Protein AF-A0ABD1SSC9-F1 (afdb_monomer)

Secondary structure (DSSP, 8-state):
-----TT----------------------------------------------------THHHHHHHHHHHHHHHHHHHHHHHHHHHHHHHHHHHHHHHHHHHHHHHHHHHHHHHHHHHHHHHHHHHHHHHHHHHHHHHHHHT--GGGS-HHHHHHHHHHHHHHHHHHHHTT-S------

Foldseek 3Di:
DDDDDPPPDDDDDDDDDDDDDDDDDDDDDDDDDDDDDDDDDDDDDDDDDDPPPPPPPPDCPVVVVVVVVVVVVVVVVVVVVVVVVVVVVVVVVVVVVVVVVVVVVVVVVVVVVVVVVVVVVVVVVVVVVVVVVVVVVLVVLLPDDLVPDDPVVSVVSVVSVVVSVVVCVVVCVPDPPPDD

Structure (mmCIF, N/CA/C/O backbone):
data_AF-A0ABD1SSC9-F1
#
_entry.id   AF-A0ABD1SSC9-F1
#
loop_
_atom_site.group_PDB
_atom_site.id
_atom_site.type_symbol
_atom_site.label_atom_id
_atom_site.label_alt_id
_atom_site.label_comp_id
_atom_site.label_asym_id
_atom_site.label_entity_id
_atom_site.label_seq_id
_atom_site.pdbx_PDB_ins_code
_atom_site.Cartn_x
_atom_site.Cartn_y
_atom_site.Cartn_z
_atom_site.occupancy
_atom_site.B_iso_or_equiv
_atom_site.auth_seq_id
_atom_site.auth_comp_id
_atom_site.auth_asym_id
_atom_site.auth_atom_id
_atom_site.pdbx_PDB_model_num
ATOM 1 N N . MET A 1 1 ? 11.878 -19.980 -73.732 1.00 40.72 1 MET A N 1
ATOM 2 C CA . MET A 1 1 ? 12.832 -20.718 -72.873 1.00 40.72 1 MET A CA 1
ATOM 3 C C . MET A 1 1 ? 13.931 -19.760 -72.444 1.00 40.72 1 MET A C 1
ATOM 5 O O . MET A 1 1 ? 14.743 -19.378 -73.274 1.00 40.72 1 MET A O 1
ATOM 9 N N . ILE A 1 2 ? 13.914 -19.302 -71.191 1.00 47.44 2 ILE A N 1
ATOM 10 C CA . ILE A 1 2 ? 14.907 -18.356 -70.661 1.00 47.44 2 ILE A CA 1
ATOM 11 C C . ILE A 1 2 ? 15.984 -19.183 -69.958 1.00 47.44 2 ILE A C 1
ATOM 13 O O . ILE A 1 2 ? 15.705 -19.879 -68.985 1.00 47.44 2 ILE A O 1
ATOM 17 N N . ARG A 1 3 ? 17.202 -19.176 -70.505 1.00 57.47 3 ARG A N 1
ATOM 18 C CA . ARG A 1 3 ? 18.338 -19.932 -69.971 1.00 57.47 3 ARG A CA 1
ATOM 19 C C . ARG A 1 3 ? 18.984 -19.103 -68.861 1.00 57.47 3 ARG A C 1
ATOM 21 O O . ARG A 1 3 ? 19.548 -18.049 -69.135 1.00 57.47 3 ARG A O 1
ATOM 28 N N . ASN A 1 4 ? 18.882 -19.572 -67.620 1.00 56.47 4 ASN A N 1
ATOM 29 C CA . ASN A 1 4 ? 19.519 -18.924 -66.475 1.00 56.47 4 ASN A CA 1
ATOM 30 C C . ASN A 1 4 ? 21.057 -19.004 -66.598 1.00 56.47 4 ASN A C 1
ATOM 32 O O . ASN A 1 4 ? 21.581 -20.058 -66.980 1.00 56.47 4 ASN A O 1
ATOM 36 N N . PRO A 1 5 ? 21.804 -17.929 -66.298 1.00 67.44 5 PRO A N 1
ATOM 37 C CA . PRO A 1 5 ? 23.256 -17.937 -66.407 1.00 67.44 5 PRO A CA 1
ATOM 38 C C . PRO A 1 5 ? 23.923 -18.695 -65.238 1.00 67.44 5 PRO A C 1
ATOM 40 O O . PRO A 1 5 ? 23.513 -18.605 -64.084 1.00 67.44 5 PRO A O 1
ATOM 43 N N . LYS A 1 6 ? 24.989 -19.445 -65.556 1.00 65.94 6 LYS A N 1
ATOM 44 C CA . LYS A 1 6 ? 25.641 -20.489 -64.726 1.00 65.94 6 LYS A CA 1
ATOM 45 C C . LYS A 1 6 ? 26.319 -20.028 -63.419 1.00 65.94 6 LYS A C 1
ATOM 47 O O . LYS A 1 6 ? 26.951 -20.842 -62.756 1.00 65.94 6 LYS A O 1
ATOM 52 N N . TRP A 1 7 ? 26.246 -18.752 -63.054 1.00 56.72 7 TRP A N 1
ATOM 53 C CA . TRP A 1 7 ? 26.985 -18.196 -61.910 1.00 56.72 7 TRP A CA 1
ATOM 54 C C . TRP A 1 7 ? 26.126 -18.000 -60.655 1.00 56.72 7 TRP A C 1
ATOM 56 O O . TRP A 1 7 ? 26.657 -17.671 -59.598 1.00 56.72 7 TRP A O 1
ATOM 66 N N . CYS A 1 8 ? 24.820 -18.261 -60.734 1.00 58.41 8 CYS A N 1
ATOM 67 C CA . CYS A 1 8 ? 23.904 -18.145 -59.603 1.00 58.41 8 CYS A CA 1
ATOM 68 C C . CYS A 1 8 ? 23.480 -19.535 -59.102 1.00 58.41 8 CYS A C 1
ATOM 70 O O . CYS A 1 8 ? 22.373 -19.991 -59.365 1.00 58.41 8 CYS A O 1
ATOM 72 N N . SER A 1 9 ? 24.391 -20.256 -58.443 1.00 54.59 9 SER A N 1
ATOM 73 C CA . SER A 1 9 ? 24.069 -21.470 -57.671 1.00 54.59 9 SER A CA 1
ATOM 74 C C . SER A 1 9 ? 25.182 -21.789 -56.674 1.00 54.59 9 SER A C 1
ATOM 76 O O . SER A 1 9 ? 26.009 -22.669 -56.898 1.00 54.59 9 SER A O 1
ATOM 78 N N . LYS A 1 10 ? 25.190 -21.069 -55.553 1.00 58.22 10 LYS A N 1
ATOM 79 C CA . LYS A 1 10 ? 25.658 -21.604 -54.269 1.00 58.22 10 LYS A CA 1
ATOM 80 C C . LYS A 1 10 ? 24.672 -21.166 -53.196 1.00 58.22 10 LYS A C 1
ATOM 82 O O . LYS A 1 10 ? 24.902 -20.216 -52.458 1.00 58.22 10 LYS A O 1
ATOM 87 N N . GLU A 1 11 ? 23.548 -21.871 -53.152 1.00 53.03 11 GLU A N 1
ATOM 88 C CA . GLU A 1 11 ? 22.802 -22.023 -51.913 1.00 53.03 11 GLU A CA 1
ATOM 89 C C . GLU A 1 11 ? 23.722 -22.717 -50.903 1.00 53.03 11 GLU A C 1
ATOM 91 O O . GLU A 1 11 ? 24.124 -23.864 -51.092 1.00 53.03 11 GLU A O 1
ATOM 96 N N . LEU A 1 12 ? 24.071 -22.018 -49.828 1.00 48.66 12 LEU A N 1
ATOM 97 C CA . LEU A 1 12 ? 24.543 -22.647 -48.600 1.00 48.66 12 LEU A CA 1
ATOM 98 C C . LEU A 1 12 ? 23.624 -22.195 -47.471 1.00 48.66 12 LEU A C 1
ATOM 100 O O . LEU A 1 12 ? 23.971 -21.367 -46.635 1.00 48.66 12 LEU A O 1
ATOM 104 N N . THR A 1 13 ? 22.417 -22.753 -47.455 1.00 45.91 13 THR A N 1
ATOM 105 C CA . THR A 1 13 ? 21.634 -22.854 -46.226 1.00 45.91 13 THR A CA 1
ATOM 106 C C . THR A 1 13 ? 22.019 -24.153 -45.531 1.00 45.91 13 THR A C 1
ATOM 108 O O . THR A 1 13 ? 21.795 -25.227 -46.081 1.00 45.91 13 THR A O 1
ATOM 111 N N . LYS A 1 14 ? 22.604 -24.040 -44.334 1.00 48.50 14 LYS A N 1
ATOM 112 C CA . LYS A 1 14 ? 22.615 -24.993 -43.199 1.00 48.50 14 LYS A CA 1
ATOM 113 C C . LYS A 1 14 ? 23.568 -24.408 -42.147 1.00 48.50 14 LYS A C 1
ATOM 115 O O . LYS A 1 14 ? 24.637 -23.953 -42.514 1.00 48.50 14 LYS A O 1
ATOM 120 N N . ARG A 1 15 ? 23.365 -24.446 -40.837 1.00 36.59 15 ARG A N 1
ATOM 121 C CA . ARG A 1 15 ? 22.247 -24.618 -39.897 1.00 36.59 15 ARG A CA 1
ATOM 122 C C . ARG A 1 15 ? 22.902 -24.251 -38.549 1.00 36.59 15 ARG A C 1
ATOM 124 O O . ARG A 1 15 ? 24.065 -24.593 -38.349 1.00 36.59 15 ARG A O 1
ATOM 131 N N . ASN A 1 16 ? 22.197 -23.548 -37.664 1.00 43.31 16 ASN A N 1
ATOM 132 C CA . ASN A 1 16 ? 22.690 -23.209 -36.323 1.00 43.31 16 ASN A CA 1
ATOM 133 C C . ASN A 1 16 ? 23.245 -24.440 -35.591 1.00 43.31 16 ASN A C 1
ATOM 135 O O . ASN A 1 16 ? 22.526 -25.427 -35.439 1.00 43.31 16 ASN A O 1
ATOM 139 N N . VAL A 1 17 ? 24.464 -24.330 -35.061 1.00 37.03 17 VAL A N 1
ATOM 140 C CA . VAL A 1 17 ? 24.921 -25.138 -33.927 1.00 37.03 17 VAL A CA 1
ATOM 141 C C . VAL A 1 17 ? 25.602 -24.196 -32.939 1.00 37.03 17 VAL A C 1
ATOM 143 O O . VAL A 1 17 ? 26.659 -23.633 -33.206 1.00 37.03 17 VAL A O 1
ATOM 146 N N . PHE A 1 18 ? 24.931 -23.996 -31.807 1.00 40.25 18 PHE A N 1
ATOM 147 C CA . PHE A 1 18 ? 25.468 -23.377 -30.603 1.00 40.25 18 PHE A CA 1
ATOM 148 C C . PHE A 1 18 ? 26.677 -24.186 -30.119 1.00 40.25 18 PHE A C 1
ATOM 150 O O . PHE A 1 18 ? 26.545 -25.387 -29.894 1.00 40.25 18 PHE A O 1
ATOM 157 N N . ASN A 1 19 ? 27.808 -23.532 -29.853 1.00 36.31 19 ASN A N 1
ATOM 158 C CA . ASN A 1 19 ? 28.766 -24.066 -28.893 1.00 36.31 19 ASN A CA 1
ATOM 159 C C . ASN A 1 19 ? 29.258 -22.945 -27.973 1.00 36.31 19 ASN A C 1
ATOM 161 O O . ASN A 1 19 ? 29.765 -21.920 -28.424 1.00 36.31 19 ASN A O 1
ATOM 165 N N . ARG A 1 20 ? 29.025 -23.126 -26.670 1.00 41.97 20 ARG A N 1
ATOM 166 C CA . ARG A 1 20 ? 29.489 -22.233 -25.608 1.00 41.97 20 ARG A CA 1
ATOM 167 C C . ARG A 1 20 ? 30.979 -22.478 -25.413 1.00 41.97 20 ARG A C 1
ATOM 169 O O . ARG A 1 20 ? 31.355 -23.596 -25.078 1.00 41.97 20 ARG A O 1
ATOM 176 N N . GLN A 1 21 ? 31.801 -21.436 -25.467 1.00 38.03 21 GLN A N 1
ATOM 177 C CA . GLN A 1 21 ? 33.120 -21.507 -24.850 1.00 38.03 21 GLN A CA 1
ATOM 178 C C . GLN A 1 21 ? 33.469 -20.180 -24.181 1.00 38.03 21 GLN A C 1
ATOM 180 O O . GLN A 1 21 ? 33.568 -19.136 -24.819 1.00 38.03 21 GLN A O 1
ATOM 185 N N . LYS A 1 22 ? 33.589 -20.250 -22.852 1.00 40.41 22 LYS A N 1
ATOM 186 C CA . LYS A 1 22 ? 34.175 -19.220 -21.997 1.00 40.41 22 LYS A CA 1
ATOM 187 C C . LYS A 1 22 ? 35.638 -19.046 -22.406 1.00 40.41 22 LYS A C 1
ATOM 189 O O . LYS A 1 22 ? 36.357 -20.042 -22.446 1.00 40.41 22 LYS A O 1
ATOM 194 N N . PHE A 1 23 ? 36.078 -17.815 -22.634 1.00 29.97 23 PHE A N 1
ATOM 195 C CA . PHE A 1 23 ? 37.500 -17.490 -22.657 1.00 29.97 23 PHE A CA 1
ATOM 196 C C . PHE A 1 23 ? 37.743 -16.288 -21.749 1.00 29.97 23 PHE A C 1
ATOM 198 O O . PHE A 1 23 ? 37.325 -15.167 -22.033 1.00 29.97 23 PHE A O 1
ATOM 205 N N . ASN A 1 24 ? 38.370 -16.577 -20.611 1.00 34.88 24 ASN A N 1
ATOM 206 C CA . ASN A 1 24 ? 38.994 -15.588 -19.752 1.00 34.88 24 ASN A CA 1
ATOM 207 C C . ASN A 1 24 ? 40.292 -15.168 -20.451 1.00 34.88 24 ASN A C 1
ATOM 209 O O . ASN A 1 24 ? 41.141 -16.023 -20.694 1.00 34.88 24 ASN A O 1
ATOM 213 N N . ASN A 1 25 ? 40.448 -13.885 -20.772 1.00 31.59 25 ASN A N 1
ATOM 214 C CA . ASN A 1 25 ? 41.710 -13.356 -21.280 1.00 31.59 25 ASN A CA 1
ATOM 215 C C . ASN A 1 25 ? 42.516 -12.765 -20.126 1.00 31.59 25 ASN A C 1
ATOM 217 O O . ASN A 1 25 ? 42.111 -11.793 -19.488 1.00 31.59 25 ASN A O 1
ATOM 221 N N . SER A 1 26 ? 43.685 -13.344 -19.886 1.00 34.12 26 SER A N 1
ATOM 222 C CA . SER A 1 26 ? 44.770 -12.717 -19.145 1.00 34.12 26 SER A CA 1
ATOM 223 C C . SER A 1 26 ? 46.083 -13.087 -19.828 1.00 34.12 26 SER A C 1
ATOM 225 O O . SER A 1 26 ? 46.340 -14.265 -20.066 1.00 34.12 26 SER A O 1
ATOM 227 N N . ASN A 1 27 ? 46.890 -12.049 -20.055 1.00 34.22 27 ASN A N 1
ATOM 228 C CA . ASN A 1 27 ? 48.347 -12.036 -20.225 1.00 34.22 27 ASN A CA 1
ATOM 229 C C . ASN A 1 27 ? 48.905 -11.898 -21.658 1.00 34.22 27 ASN A C 1
ATOM 231 O O . ASN A 1 27 ? 48.773 -12.769 -22.512 1.00 34.22 27 ASN A O 1
ATOM 235 N N . SER A 1 28 ? 49.579 -10.754 -21.839 1.00 38.06 28 SER A N 1
ATOM 236 C CA . SER A 1 28 ? 50.607 -10.429 -22.842 1.00 38.06 28 SER A CA 1
ATOM 237 C C . SER A 1 28 ? 51.853 -11.318 -22.662 1.00 38.06 28 SER A C 1
ATOM 239 O O . SER A 1 28 ? 52.038 -11.864 -21.568 1.00 38.06 28 SER A O 1
ATOM 241 N N . PRO A 1 29 ? 52.732 -11.442 -23.676 1.00 39.03 29 PRO A N 1
ATOM 242 C CA . PRO A 1 29 ? 54.021 -10.756 -23.526 1.00 39.03 29 PRO A CA 1
ATOM 243 C C . PRO A 1 29 ? 54.638 -10.181 -24.819 1.00 39.03 29 PRO A C 1
ATOM 245 O O . PRO A 1 29 ? 54.493 -10.701 -25.922 1.00 39.03 29 PRO A O 1
ATOM 248 N N . THR A 1 30 ? 55.394 -9.108 -24.599 1.00 33.00 30 THR A N 1
ATOM 249 C CA . THR A 1 30 ? 56.374 -8.412 -25.444 1.00 33.00 30 THR A CA 1
ATOM 250 C C . THR A 1 30 ? 57.597 -9.285 -25.745 1.00 33.00 30 THR A C 1
ATOM 252 O O . THR A 1 30 ? 58.137 -9.821 -24.784 1.00 33.00 30 THR A O 1
ATOM 255 N N . ILE A 1 31 ? 58.100 -9.337 -26.991 1.00 35.53 31 ILE A N 1
ATOM 256 C CA . ILE A 1 31 ? 59.5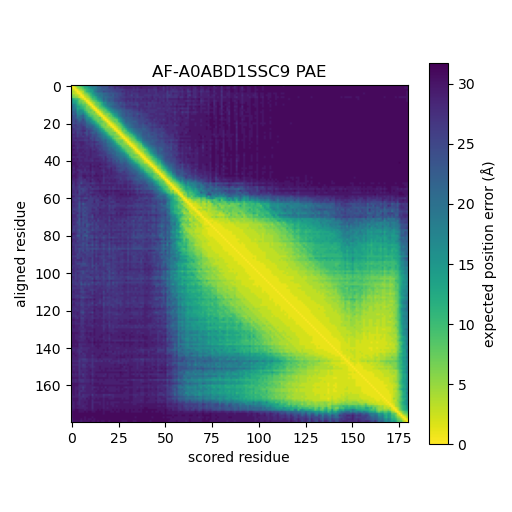38 -9.522 -27.305 1.00 35.53 31 ILE A CA 1
ATOM 257 C C . ILE A 1 31 ? 59.881 -8.736 -28.585 1.00 35.53 31 ILE A C 1
ATOM 259 O O . ILE A 1 31 ? 59.200 -8.840 -29.602 1.00 35.53 31 ILE A O 1
ATOM 263 N N . ASP A 1 32 ? 60.923 -7.926 -28.444 1.00 33.69 32 ASP A N 1
ATOM 264 C CA . ASP A 1 32 ? 61.633 -7.071 -29.394 1.00 33.69 32 ASP A CA 1
ATOM 265 C C . ASP A 1 32 ? 62.787 -7.871 -30.025 1.00 33.69 32 ASP A C 1
ATOM 267 O O . ASP A 1 32 ? 63.434 -8.621 -29.297 1.00 33.69 32 ASP A O 1
ATOM 271 N N . GLU A 1 33 ? 63.077 -7.726 -31.324 1.00 33.84 33 GLU A N 1
ATOM 272 C CA . GLU A 1 33 ? 64.425 -8.018 -31.839 1.00 33.84 33 GLU A CA 1
ATOM 273 C C . GLU A 1 33 ? 64.710 -7.369 -33.205 1.00 33.84 33 GLU A C 1
ATOM 275 O O . GLU A 1 33 ? 63.861 -7.256 -34.089 1.00 33.84 33 GLU A O 1
ATOM 280 N N . SER A 1 34 ? 65.949 -6.896 -33.319 1.00 38.00 34 SER A N 1
ATOM 281 C CA . SER A 1 34 ? 66.472 -5.930 -34.284 1.00 38.00 34 SER A CA 1
ATOM 282 C C . SER A 1 34 ? 67.134 -6.566 -35.527 1.00 38.00 34 SER A C 1
ATOM 284 O O . SER A 1 34 ? 67.498 -7.735 -35.526 1.00 38.00 34 SER A O 1
ATOM 286 N N . LEU A 1 35 ? 67.309 -5.729 -36.564 1.00 38.78 35 LEU A N 1
ATOM 287 C CA . LEU A 1 35 ? 68.040 -5.870 -37.849 1.00 38.78 35 LEU A CA 1
ATOM 288 C C . LEU A 1 35 ? 69.367 -6.684 -37.841 1.00 38.78 35 LEU A C 1
ATOM 290 O O . LEU A 1 35 ? 70.056 -6.710 -36.823 1.00 38.78 35 LEU A O 1
ATOM 294 N N . PRO A 1 36 ? 69.836 -7.192 -39.012 1.00 41.09 36 PRO A N 1
ATOM 295 C CA . PRO A 1 36 ? 70.901 -6.461 -39.728 1.00 41.09 36 PRO A CA 1
ATOM 296 C C . PRO A 1 36 ? 70.858 -6.484 -41.276 1.00 41.09 36 PRO A C 1
ATOM 298 O O . PRO A 1 36 ? 70.099 -7.198 -41.921 1.00 41.09 36 PRO A O 1
ATOM 301 N N . ASN A 1 37 ? 71.709 -5.609 -41.817 1.00 35.16 37 ASN A N 1
ATOM 302 C CA . ASN A 1 37 ? 71.922 -5.140 -43.190 1.00 35.16 37 ASN A CA 1
ATOM 303 C C . ASN A 1 37 ? 73.021 -5.942 -43.942 1.00 35.16 37 ASN A C 1
ATOM 305 O O . ASN A 1 37 ? 73.752 -6.690 -43.299 1.00 35.16 37 ASN A O 1
ATOM 309 N N . LEU A 1 38 ? 73.229 -5.595 -45.230 1.00 34.84 38 LEU A N 1
ATOM 310 C CA . LEU A 1 38 ? 74.361 -5.911 -46.151 1.00 34.84 38 LEU A CA 1
ATOM 311 C C . LEU A 1 38 ? 74.322 -7.297 -46.838 1.00 34.84 38 LEU A C 1
ATOM 313 O O . LEU A 1 38 ? 74.080 -8.295 -46.180 1.00 34.84 38 LEU A O 1
ATOM 317 N N . GLY A 1 39 ? 74.579 -7.470 -48.140 1.00 29.66 39 GLY A N 1
ATOM 318 C CA . GLY A 1 39 ? 75.069 -6.592 -49.207 1.00 29.66 39 GLY A CA 1
ATOM 319 C C . GLY A 1 39 ? 75.286 -7.397 -50.512 1.00 29.66 39 GLY A C 1
ATOM 320 O O . GLY A 1 39 ? 75.102 -8.612 -50.520 1.00 29.66 39 GLY A O 1
ATOM 321 N N . ASP A 1 40 ? 75.705 -6.675 -51.557 1.00 30.64 40 ASP A N 1
ATOM 322 C CA . ASP A 1 40 ? 76.488 -7.110 -52.736 1.00 30.64 40 ASP A CA 1
ATOM 323 C C . ASP A 1 40 ? 75.776 -7.481 -54.069 1.00 30.64 40 ASP A C 1
ATOM 325 O O . ASP A 1 40 ? 75.307 -8.592 -54.306 1.00 30.64 40 ASP A O 1
ATOM 329 N N . ASP A 1 41 ? 75.788 -6.487 -54.971 1.00 34.00 41 ASP A N 1
ATOM 330 C CA . ASP A 1 41 ? 75.919 -6.544 -56.450 1.00 34.00 41 ASP A CA 1
ATOM 331 C C . ASP A 1 41 ? 77.404 -6.902 -56.803 1.00 34.00 41 ASP A C 1
ATOM 333 O O . ASP A 1 41 ? 78.215 -6.835 -55.874 1.00 34.00 41 ASP A O 1
ATOM 337 N N . PRO A 1 42 ? 77.883 -7.199 -58.046 1.00 47.69 42 PRO A N 1
ATOM 338 C CA . PRO A 1 42 ? 77.255 -7.111 -59.372 1.00 47.69 42 PRO A CA 1
ATOM 339 C C . PRO A 1 42 ? 77.537 -8.277 -60.346 1.00 47.69 42 PRO A C 1
ATOM 341 O O . PRO A 1 42 ? 78.592 -8.908 -60.309 1.00 47.69 42 PRO A O 1
ATOM 344 N N . THR A 1 43 ? 76.688 -8.487 -61.360 1.00 34.59 43 THR A N 1
ATOM 345 C CA . THR A 1 43 ? 77.186 -8.930 -62.683 1.00 34.59 43 THR A CA 1
ATOM 346 C C . THR A 1 43 ? 76.261 -8.484 -63.813 1.00 34.59 43 THR A C 1
ATOM 348 O O . THR A 1 43 ? 75.072 -8.792 -63.843 1.00 34.59 43 THR A O 1
ATOM 351 N N . ALA A 1 44 ? 76.854 -7.751 -64.754 1.00 39.38 44 ALA A N 1
ATOM 352 C CA . ALA A 1 44 ? 76.256 -7.256 -65.980 1.00 39.38 44 ALA A CA 1
ATOM 353 C C . ALA A 1 44 ? 75.704 -8.378 -66.876 1.00 39.38 44 ALA A C 1
ATOM 355 O O . ALA A 1 44 ? 76.351 -9.399 -67.095 1.00 39.38 44 ALA A O 1
ATOM 356 N N . SER A 1 45 ? 74.548 -8.118 -67.482 1.00 36.16 45 SER A N 1
ATOM 357 C CA . SER A 1 45 ? 74.112 -8.771 -68.713 1.00 36.16 45 SER A CA 1
ATOM 358 C C . SER A 1 45 ? 73.620 -7.680 -69.653 1.00 36.16 45 SER A C 1
ATOM 360 O O . SER A 1 45 ? 72.516 -7.161 -69.493 1.00 36.16 45 SER A O 1
ATOM 362 N N . GLU A 1 46 ? 74.461 -7.326 -70.624 1.00 40.72 46 GLU A N 1
ATOM 363 C CA . GLU A 1 46 ? 74.061 -6.578 -71.812 1.00 40.72 46 GLU A CA 1
ATOM 364 C C . GLU A 1 46 ? 72.871 -7.280 -72.475 1.00 40.72 46 GLU A C 1
ATOM 366 O O . GLU A 1 46 ? 72.926 -8.456 -72.829 1.00 40.72 46 GLU A O 1
ATOM 371 N N . GLY A 1 47 ? 71.772 -6.545 -72.614 1.00 34.22 47 GLY A N 1
ATOM 372 C CA . GLY A 1 47 ? 70.518 -7.028 -73.173 1.00 34.22 47 GLY A CA 1
ATOM 373 C C . GLY A 1 47 ? 69.857 -5.926 -73.981 1.00 34.22 47 GLY A C 1
ATOM 374 O O . GLY A 1 47 ? 68.897 -5.317 -73.535 1.00 34.22 47 GLY A O 1
ATOM 375 N N . ILE A 1 48 ? 70.471 -5.635 -75.127 1.00 33.91 48 ILE A N 1
ATOM 376 C CA . ILE A 1 48 ? 69.870 -5.256 -76.412 1.00 33.91 48 ILE A CA 1
ATOM 377 C C . ILE A 1 48 ? 68.469 -4.622 -76.313 1.00 33.91 48 ILE A C 1
ATOM 379 O O . ILE A 1 48 ? 67.473 -5.296 -76.049 1.00 33.91 48 ILE A O 1
ATOM 383 N N . ASN A 1 49 ? 68.432 -3.324 -76.627 1.00 46.25 49 ASN A N 1
ATOM 384 C CA . ASN A 1 49 ? 67.260 -2.487 -76.877 1.00 46.25 49 ASN A CA 1
ATOM 385 C C . ASN A 1 49 ? 66.054 -3.279 -77.406 1.00 46.25 49 ASN A C 1
ATOM 387 O O . ASN A 1 49 ? 65.962 -3.588 -78.594 1.00 46.25 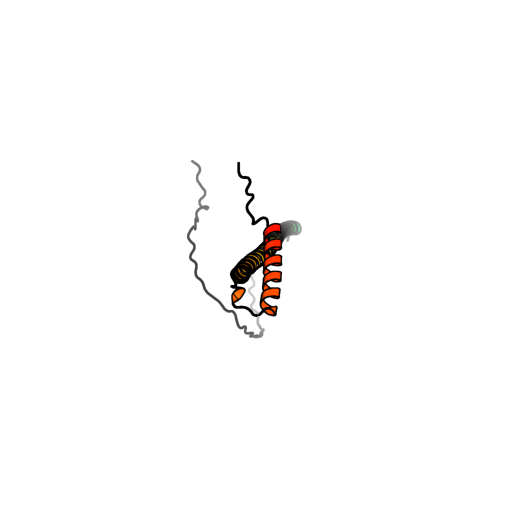49 ASN A O 1
ATOM 391 N N . SER A 1 50 ? 65.110 -3.565 -76.516 1.00 46.38 50 SER A N 1
ATOM 392 C CA . SER A 1 50 ? 63.736 -3.859 -76.899 1.00 46.38 50 SER A CA 1
ATOM 393 C C . SER A 1 50 ? 62.997 -2.546 -76.765 1.00 46.38 50 SER A C 1
ATOM 395 O O . SER A 1 50 ? 62.825 -2.075 -75.648 1.00 46.38 50 SER A O 1
ATOM 397 N N . ASP A 1 51 ? 62.670 -1.955 -77.910 1.00 51.06 51 ASP A N 1
ATOM 398 C CA . ASP A 1 51 ? 61.889 -0.736 -78.110 1.00 51.06 51 ASP A CA 1
ATOM 399 C C . ASP A 1 51 ? 60.781 -0.607 -77.048 1.00 51.06 51 ASP A C 1
ATOM 401 O O . ASP A 1 51 ? 59.675 -1.148 -77.171 1.00 51.06 51 ASP A O 1
ATOM 405 N N . GLU A 1 52 ? 61.128 0.034 -75.929 1.00 47.69 52 GLU A N 1
ATOM 406 C CA . GLU A 1 52 ? 60.220 0.280 -74.829 1.00 47.69 52 GLU A CA 1
ATOM 407 C C . GLU A 1 52 ? 59.320 1.398 -75.323 1.00 47.69 52 GLU A C 1
ATOM 409 O O . GLU A 1 52 ? 59.624 2.585 -75.202 1.00 47.69 52 GLU A O 1
ATOM 414 N N . VAL A 1 53 ? 58.186 1.020 -75.910 1.00 49.78 53 VAL A N 1
ATOM 415 C CA . VAL A 1 53 ? 57.060 1.934 -76.062 1.00 49.78 53 VAL A CA 1
ATOM 416 C C . VAL A 1 53 ? 56.567 2.248 -74.648 1.00 49.78 53 VAL A C 1
ATOM 418 O O . VAL A 1 53 ? 55.559 1.716 -74.170 1.00 49.78 53 VAL A O 1
ATOM 421 N N . VAL A 1 54 ? 57.305 3.118 -73.952 1.00 59.97 54 VAL A N 1
ATOM 422 C CA . VAL A 1 54 ? 56.885 3.784 -72.730 1.00 59.97 54 VAL A CA 1
ATOM 423 C C . VAL A 1 54 ? 55.662 4.580 -73.133 1.00 59.97 54 VAL A C 1
ATOM 425 O O . VAL A 1 54 ? 55.746 5.650 -73.740 1.00 59.97 54 VAL A O 1
ATOM 428 N N . ARG A 1 55 ? 54.481 4.029 -72.836 1.00 64.81 55 ARG A N 1
ATOM 429 C CA . ARG A 1 55 ? 53.242 4.788 -72.967 1.00 64.81 55 ARG A CA 1
ATOM 430 C C . ARG A 1 55 ? 53.433 6.057 -72.142 1.00 64.81 55 ARG A C 1
ATOM 432 O O . ARG A 1 55 ? 53.706 5.933 -70.944 1.00 64.81 55 ARG A O 1
ATOM 439 N N . PRO A 1 56 ? 53.273 7.255 -72.732 1.00 63.31 56 PRO A N 1
ATOM 440 C CA . PRO A 1 56 ? 53.416 8.483 -71.977 1.00 63.31 56 PRO A CA 1
ATOM 441 C C . PRO A 1 56 ? 52.492 8.394 -70.770 1.00 63.31 56 PRO A C 1
ATOM 443 O O . PRO A 1 56 ? 51.356 7.919 -70.883 1.00 63.31 56 PRO A O 1
ATOM 446 N N . GLN A 1 57 ? 52.998 8.793 -69.605 1.00 63.75 57 GLN A N 1
ATOM 447 C CA . GLN A 1 57 ? 52.242 8.816 -68.362 1.00 63.75 57 GLN A CA 1
ATOM 448 C C . GLN A 1 57 ? 51.085 9.809 -68.536 1.00 63.75 57 GLN A C 1
ATOM 450 O O . GLN A 1 57 ? 51.191 10.998 -68.255 1.00 63.75 57 GLN A O 1
ATOM 455 N N . GLY A 1 58 ? 49.983 9.318 -69.107 1.00 68.19 58 GLY A N 1
ATOM 456 C CA . GLY A 1 58 ? 48.835 10.128 -69.478 1.00 68.19 58 GLY A CA 1
ATOM 457 C C . GLY A 1 58 ? 48.199 10.756 -68.246 1.00 68.19 58 GLY A C 1
ATOM 458 O O . GLY A 1 58 ? 48.405 10.292 -67.124 1.00 68.19 58 GLY A O 1
ATOM 459 N N . ARG A 1 59 ? 47.398 11.806 -68.454 1.00 61.97 59 ARG A N 1
ATOM 460 C CA . ARG A 1 59 ? 46.711 12.581 -67.405 1.00 61.97 59 ARG A CA 1
ATOM 461 C C . ARG A 1 59 ? 45.907 11.671 -66.449 1.00 61.97 59 ARG A C 1
ATOM 463 O O . ARG A 1 59 ? 44.720 11.432 -66.655 1.00 61.97 59 ARG A O 1
ATOM 470 N N . LYS A 1 60 ? 46.537 11.176 -65.374 1.00 67.81 60 LYS A N 1
ATOM 471 C CA . LYS A 1 60 ? 45.917 10.281 -64.372 1.00 67.81 60 LYS A CA 1
ATOM 472 C C . LYS A 1 60 ? 44.969 11.006 -63.409 1.00 67.81 60 LYS A C 1
ATOM 474 O O . LYS A 1 60 ? 44.170 10.360 -62.735 1.00 67.81 60 LYS A O 1
ATOM 479 N N . SER A 1 61 ? 44.994 12.340 -63.391 1.00 62.91 61 SER A N 1
ATOM 480 C CA . SER A 1 61 ? 44.256 13.164 -62.427 1.00 62.91 61 SER A CA 1
ATOM 481 C C . SER A 1 61 ? 42.736 12.968 -62.470 1.00 62.91 61 SER A C 1
ATOM 483 O O . SER A 1 61 ? 42.090 13.005 -61.429 1.00 62.91 61 SER A O 1
ATOM 485 N N . CYS A 1 62 ? 42.140 12.716 -63.640 1.00 65.56 6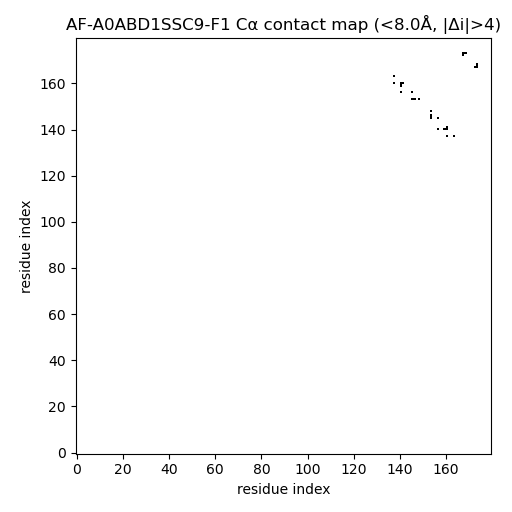2 CYS A N 1
ATOM 486 C CA . CYS A 1 62 ? 40.690 12.516 -63.747 1.00 65.56 62 CYS A CA 1
ATOM 487 C C . CYS A 1 62 ? 40.233 11.158 -63.170 1.00 65.56 62 CYS A C 1
ATOM 489 O O . CYS A 1 62 ? 39.203 11.083 -62.502 1.00 65.56 62 CYS A O 1
ATOM 491 N N . LYS A 1 63 ? 41.015 10.085 -63.369 1.00 74.38 63 LYS A N 1
ATOM 492 C CA . LYS A 1 63 ? 40.707 8.742 -62.842 1.00 74.38 63 LYS A CA 1
ATOM 493 C C . LYS A 1 63 ? 40.886 8.675 -61.322 1.00 74.38 63 LYS A C 1
ATOM 495 O O . LYS A 1 63 ? 40.060 8.071 -60.644 1.00 74.38 63 LYS A O 1
ATOM 500 N N . GLU A 1 64 ? 41.925 9.328 -60.807 1.00 77.19 64 GLU A N 1
ATOM 501 C CA . GLU A 1 64 ? 42.187 9.499 -59.372 1.00 77.19 64 GLU A CA 1
ATOM 502 C C . GLU A 1 64 ? 41.011 10.198 -58.670 1.00 77.19 64 GLU A C 1
ATOM 504 O O . GLU A 1 64 ? 40.469 9.681 -57.698 1.00 77.19 64 GLU A O 1
ATOM 509 N N . LYS A 1 65 ? 40.548 11.330 -59.224 1.00 77.88 65 LYS A N 1
ATOM 510 C CA . LYS A 1 65 ? 39.408 12.097 -58.694 1.00 77.88 65 LYS A CA 1
ATOM 511 C C . LYS A 1 65 ? 38.130 11.260 -58.591 1.00 77.88 65 LYS A C 1
ATOM 513 O O . LYS A 1 65 ? 37.421 11.363 -57.600 1.00 77.88 65 LYS A O 1
ATOM 518 N N . LYS A 1 66 ? 37.845 10.402 -59.581 1.00 76.44 66 LYS A N 1
ATOM 519 C CA . LYS A 1 66 ? 36.672 9.507 -59.542 1.00 76.44 66 LYS A CA 1
ATOM 520 C C . LYS A 1 66 ? 36.774 8.425 -58.464 1.00 76.44 66 LYS A C 1
ATOM 522 O O . LYS A 1 66 ? 35.755 8.077 -57.879 1.00 76.44 66 LYS A O 1
ATOM 527 N N . ARG A 1 67 ? 37.973 7.886 -58.208 1.00 78.38 67 ARG A N 1
ATOM 528 C CA . ARG A 1 67 ? 38.193 6.912 -57.123 1.00 78.38 67 ARG A CA 1
ATOM 529 C C . ARG A 1 67 ? 37.998 7.563 -55.757 1.00 78.38 67 ARG A C 1
ATOM 531 O O . ARG A 1 67 ? 37.207 7.052 -54.977 1.00 78.38 67 ARG A O 1
ATOM 538 N N . LYS A 1 68 ? 38.603 8.738 -55.550 1.00 78.44 68 LYS A N 1
ATOM 539 C CA . LYS A 1 68 ? 38.445 9.530 -54.322 1.00 78.44 68 LYS A CA 1
ATOM 540 C C . LYS A 1 68 ? 36.986 9.884 -54.042 1.00 78.44 68 LYS A C 1
ATOM 542 O O . LYS A 1 68 ? 36.502 9.599 -52.960 1.00 78.44 68 LYS A O 1
ATOM 547 N N . LEU A 1 69 ? 36.248 10.375 -55.039 1.00 80.56 69 LEU A N 1
ATOM 548 C CA . LEU A 1 69 ? 34.823 10.691 -54.878 1.00 80.56 69 LEU A CA 1
ATOM 549 C C . LEU A 1 69 ? 33.989 9.449 -54.506 1.00 80.56 69 LEU A C 1
ATOM 551 O O . LEU A 1 69 ? 33.069 9.528 -53.697 1.00 80.56 69 LEU A O 1
ATOM 555 N 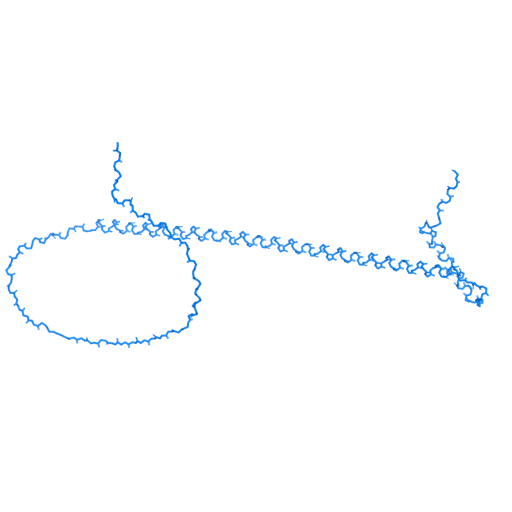N . ASN A 1 70 ? 34.304 8.280 -55.073 1.00 77.19 70 ASN A N 1
ATOM 556 C CA . ASN A 1 70 ? 33.621 7.034 -54.719 1.00 77.19 70 ASN A CA 1
ATOM 557 C C . ASN A 1 70 ? 33.945 6.567 -53.287 1.00 77.19 70 ASN A C 1
ATOM 559 O O . ASN A 1 70 ? 33.063 6.074 -52.588 1.00 77.19 70 ASN A O 1
ATOM 563 N N . GLU A 1 71 ? 35.192 6.735 -52.848 1.00 86.56 71 GLU A N 1
ATOM 564 C CA . GLU A 1 71 ? 35.616 6.477 -51.467 1.00 86.56 71 GLU A CA 1
ATOM 565 C C . GLU A 1 71 ? 34.926 7.441 -50.490 1.00 86.56 71 GLU A C 1
ATOM 567 O O . GLU A 1 71 ? 34.335 6.991 -49.512 1.00 86.56 71 GLU A O 1
ATOM 572 N N . GLU A 1 72 ? 34.897 8.739 -50.800 1.00 88.44 72 GLU A N 1
ATOM 573 C CA . GLU A 1 72 ? 34.199 9.781 -50.033 1.00 88.44 72 GLU A CA 1
ATOM 574 C C . GLU A 1 72 ? 32.700 9.473 -49.893 1.00 88.44 72 GLU A C 1
ATOM 576 O O . GLU A 1 72 ? 32.154 9.517 -48.790 1.00 88.44 72 GLU A O 1
ATOM 581 N N . ASN A 1 73 ? 32.040 9.058 -50.978 1.00 90.56 73 ASN A N 1
ATOM 582 C CA . ASN A 1 73 ? 30.641 8.627 -50.938 1.00 90.56 73 ASN A CA 1
ATOM 583 C C . ASN A 1 73 ? 30.440 7.372 -50.071 1.00 90.56 73 ASN A C 1
ATOM 585 O O . ASN A 1 73 ? 29.437 7.255 -49.361 1.00 90.56 73 ASN A O 1
ATOM 589 N N . GLY A 1 74 ? 31.388 6.431 -50.110 1.00 93.56 74 GLY A N 1
ATOM 590 C CA . GLY A 1 74 ? 31.390 5.252 -49.246 1.00 93.56 74 GLY A CA 1
ATOM 591 C C . GLY A 1 74 ? 31.492 5.620 -47.764 1.00 93.56 74 GLY A C 1
ATOM 592 O O . GLY A 1 74 ? 30.716 5.112 -46.950 1.00 93.56 74 GLY A O 1
ATOM 593 N N . VAL A 1 75 ? 32.389 6.551 -47.429 1.00 94.00 75 VAL A N 1
ATOM 594 C CA . VAL A 1 75 ? 32.568 7.088 -46.072 1.00 94.00 75 VAL A CA 1
ATOM 595 C C . VAL A 1 75 ? 31.307 7.809 -45.602 1.00 94.00 75 VAL A C 1
ATOM 597 O O . VAL A 1 75 ? 30.807 7.516 -44.517 1.00 94.00 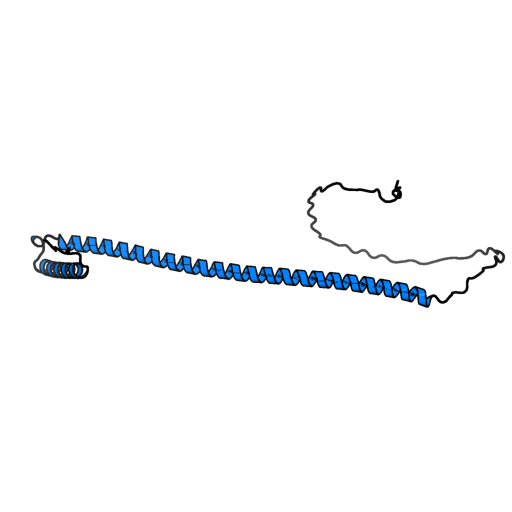75 VAL A O 1
ATOM 600 N N . MET A 1 76 ? 30.737 8.687 -46.428 1.00 95.12 76 MET A N 1
ATOM 601 C CA . MET A 1 76 ? 29.506 9.416 -46.105 1.00 95.12 76 MET A CA 1
ATOM 602 C C . MET A 1 76 ? 28.344 8.457 -45.802 1.00 95.12 76 MET A C 1
ATOM 604 O O . MET A 1 76 ? 27.628 8.632 -44.817 1.00 95.12 76 MET A O 1
ATOM 608 N N . ASN A 1 77 ? 28.182 7.397 -46.599 1.00 95.50 77 ASN A N 1
ATOM 609 C CA . ASN A 1 77 ? 27.153 6.383 -46.369 1.00 95.50 77 ASN A CA 1
ATOM 610 C C . ASN A 1 77 ? 27.379 5.609 -45.057 1.00 95.50 77 ASN A C 1
ATOM 612 O O . ASN A 1 77 ? 26.430 5.347 -44.319 1.00 95.50 77 ASN A O 1
ATOM 616 N N . ALA A 1 78 ? 28.627 5.248 -44.746 1.00 96.06 78 ALA A N 1
ATOM 617 C CA . ALA A 1 78 ? 28.964 4.577 -43.491 1.00 96.06 78 ALA A CA 1
ATOM 618 C C . ALA A 1 78 ? 28.663 5.463 -42.272 1.00 96.06 78 ALA A C 1
ATOM 620 O O . ALA A 1 78 ? 28.036 4.995 -41.320 1.00 96.06 78 ALA A O 1
ATOM 621 N N . LEU A 1 79 ? 29.032 6.746 -42.335 1.00 96.56 79 LEU A N 1
ATOM 622 C CA . LEU A 1 79 ? 28.728 7.727 -41.292 1.00 96.56 79 LEU A CA 1
ATOM 623 C C . LEU A 1 79 ? 27.219 7.896 -41.098 1.00 96.56 79 LEU A C 1
ATOM 625 O O . LEU A 1 79 ? 26.742 7.827 -39.969 1.00 96.56 79 LEU A O 1
ATOM 629 N N . ASN A 1 80 ? 26.453 8.016 -42.185 1.00 97.31 80 ASN A N 1
ATOM 630 C CA . ASN A 1 80 ? 24.997 8.142 -42.107 1.00 97.31 80 ASN A CA 1
ATOM 631 C C . ASN A 1 80 ? 24.336 6.901 -41.471 1.00 97.31 80 ASN A C 1
ATOM 633 O O . ASN A 1 80 ? 23.422 7.013 -40.656 1.00 97.31 80 ASN A O 1
ATOM 637 N N . LYS A 1 81 ? 24.824 5.693 -41.789 1.00 97.38 81 LYS A N 1
ATOM 638 C CA . LYS A 1 81 ? 24.352 4.450 -41.151 1.00 97.38 81 LYS A CA 1
ATOM 639 C C . LYS A 1 81 ? 24.666 4.413 -39.657 1.00 97.38 81 LYS A C 1
ATOM 641 O O . LYS A 1 81 ? 23.819 3.981 -38.872 1.00 97.38 81 LYS A O 1
ATOM 646 N N . LEU A 1 82 ? 25.865 4.848 -39.270 1.00 97.44 82 LEU A N 1
ATOM 647 C CA . LEU A 1 82 ? 26.265 4.928 -37.868 1.00 97.44 82 LEU A CA 1
ATOM 648 C C . LEU A 1 82 ? 25.383 5.924 -37.111 1.00 97.44 82 LEU A C 1
ATOM 650 O O . LEU A 1 82 ? 24.830 5.566 -36.075 1.00 97.44 82 LEU A O 1
ATOM 654 N N . GLN A 1 83 ? 25.183 7.121 -37.665 1.00 97.81 83 GLN A N 1
ATOM 655 C CA . GLN A 1 83 ? 24.301 8.138 -37.096 1.00 97.81 83 GLN A CA 1
ATOM 656 C C . GLN A 1 83 ? 22.880 7.594 -36.897 1.00 97.81 83 GLN A C 1
ATOM 658 O O . GLN A 1 83 ? 22.363 7.626 -35.784 1.00 97.81 83 GLN A O 1
ATOM 663 N N . CYS A 1 84 ? 22.287 6.996 -37.934 1.00 97.81 84 CYS A N 1
ATOM 664 C CA . CYS A 1 84 ? 20.954 6.396 -37.844 1.00 97.81 84 CYS A CA 1
ATOM 665 C C . CYS A 1 84 ? 20.872 5.296 -36.766 1.00 97.81 84 CYS A C 1
ATOM 667 O O . CYS A 1 84 ? 19.850 5.143 -36.096 1.00 97.81 84 CYS A O 1
ATOM 669 N N . THR A 1 85 ? 21.942 4.517 -36.583 1.00 98.06 85 THR A N 1
ATOM 670 C CA . THR A 1 85 ? 22.000 3.469 -35.551 1.00 98.06 85 THR A CA 1
ATOM 671 C C . THR A 1 85 ? 22.058 4.071 -34.148 1.00 98.06 85 THR A C 1
ATOM 673 O O . THR A 1 85 ? 21.328 3.622 -33.264 1.00 98.06 85 THR A O 1
ATOM 676 N N . LEU A 1 86 ? 22.869 5.112 -33.954 1.00 98.06 86 LEU A N 1
ATOM 677 C CA . LEU A 1 86 ? 22.978 5.823 -32.682 1.00 98.06 86 LEU A CA 1
ATOM 678 C C . LEU A 1 86 ? 21.663 6.508 -32.306 1.00 98.06 86 LEU A C 1
ATOM 680 O O . LEU A 1 86 ? 21.206 6.356 -31.178 1.00 98.06 86 LEU A O 1
ATOM 684 N N . GLU A 1 87 ? 21.010 7.187 -33.251 1.00 97.56 87 GLU A N 1
ATOM 685 C CA . GLU A 1 87 ? 19.703 7.820 -33.029 1.00 97.56 87 GLU A CA 1
ATOM 686 C C . GLU A 1 87 ? 18.652 6.800 -32.573 1.00 97.56 87 GLU A C 1
ATOM 688 O O . GLU A 1 87 ? 17.933 7.028 -31.599 1.00 97.56 87 GLU A O 1
ATOM 693 N N . LYS A 1 88 ? 18.600 5.626 -33.218 1.00 97.75 88 LYS A N 1
ATOM 694 C CA . LYS A 1 88 ? 17.706 4.537 -32.797 1.00 97.75 88 LYS A CA 1
ATOM 695 C C . LYS A 1 88 ? 18.019 4.056 -31.384 1.00 97.75 88 LYS A C 1
ATOM 697 O O . LYS A 1 88 ? 17.091 3.841 -30.611 1.00 97.75 88 LYS A O 1
ATOM 702 N N . GLN A 1 89 ? 19.295 3.898 -31.040 1.00 98.12 89 GLN A N 1
ATOM 703 C CA . GLN A 1 89 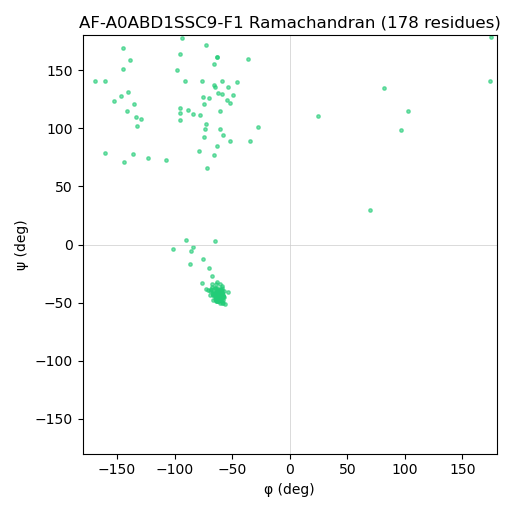? 19.692 3.449 -29.708 1.00 98.12 89 GLN A CA 1
ATOM 704 C C . GLN A 1 89 ? 19.345 4.477 -28.626 1.00 98.12 89 GLN A C 1
ATOM 706 O O . GLN A 1 89 ? 18.834 4.100 -27.574 1.00 98.12 89 GLN A O 1
ATOM 711 N N . VAL A 1 90 ? 19.557 5.767 -28.892 1.00 98.19 90 VAL A N 1
ATOM 712 C CA . VAL A 1 90 ? 19.143 6.853 -27.991 1.00 98.19 90 VAL A CA 1
ATOM 713 C C . VAL A 1 90 ? 17.632 6.822 -27.771 1.00 98.19 90 VAL A C 1
ATOM 715 O O . VAL A 1 90 ? 17.189 6.884 -26.627 1.00 98.19 90 VAL A O 1
ATOM 718 N N . ASN A 1 91 ? 16.847 6.654 -28.837 1.00 98.06 91 ASN A N 1
ATOM 719 C CA . ASN A 1 91 ? 15.390 6.584 -28.734 1.00 98.06 91 ASN A CA 1
ATOM 720 C C . ASN A 1 91 ? 14.917 5.372 -27.924 1.00 98.06 91 ASN A C 1
ATOM 722 O O . ASN A 1 91 ? 14.049 5.521 -27.068 1.00 98.06 91 ASN A O 1
ATOM 726 N N . VAL A 1 92 ? 15.495 4.189 -28.158 1.00 98.12 92 VAL A N 1
ATOM 727 C CA . VAL A 1 92 ? 15.181 2.984 -27.369 1.00 98.12 92 VAL A CA 1
ATOM 728 C C . VAL A 1 92 ? 15.490 3.221 -25.893 1.00 98.12 92 VAL A C 1
ATOM 730 O O . VAL A 1 92 ? 14.621 3.025 -25.050 1.00 98.12 92 VAL A O 1
ATOM 733 N N . ASN A 1 93 ? 16.680 3.741 -25.585 1.00 97.88 93 ASN A N 1
ATOM 734 C CA . ASN A 1 93 ? 17.075 4.030 -24.208 1.00 97.88 93 ASN A CA 1
ATOM 735 C C . ASN A 1 93 ? 16.142 5.047 -23.534 1.00 97.88 93 ASN A C 1
ATOM 737 O O . ASN A 1 93 ? 15.835 4.907 -22.353 1.00 97.88 93 ASN A O 1
ATOM 741 N N . LEU A 1 94 ? 15.691 6.073 -24.264 1.00 98.19 94 LEU A N 1
ATOM 742 C CA . LEU A 1 94 ? 14.762 7.072 -23.738 1.00 98.19 94 LEU A CA 1
ATOM 743 C C . LEU A 1 94 ? 13.411 6.440 -23.378 1.00 98.19 94 LEU A C 1
ATOM 745 O O . LEU A 1 94 ? 12.921 6.642 -22.269 1.00 98.19 94 LEU A O 1
ATOM 749 N N . VAL A 1 95 ? 12.852 5.631 -24.282 1.00 98.00 95 VAL A N 1
ATOM 750 C CA . VAL A 1 95 ? 11.591 4.913 -24.048 1.00 98.00 95 VAL A CA 1
ATOM 751 C C . VAL A 1 95 ? 11.718 3.952 -22.865 1.00 98.00 95 VAL A C 1
ATOM 753 O O . VAL A 1 95 ? 10.833 3.916 -22.010 1.00 98.00 95 VAL A O 1
ATOM 756 N N . ASP A 1 96 ? 12.827 3.218 -22.767 1.00 97.69 96 ASP A N 1
ATOM 757 C CA . ASP A 1 96 ? 13.078 2.298 -21.656 1.00 97.69 96 ASP A CA 1
ATOM 758 C C . ASP A 1 96 ? 13.172 3.036 -20.312 1.00 97.69 96 ASP A C 1
ATOM 760 O O . ASP A 1 96 ? 12.611 2.584 -19.309 1.00 97.69 96 ASP A O 1
ATOM 764 N N . LEU A 1 97 ? 13.835 4.198 -20.284 1.00 97.94 97 LEU A N 1
ATOM 765 C CA . LEU A 1 97 ? 13.917 5.042 -19.091 1.00 97.94 97 LEU A CA 1
ATOM 766 C C . LEU A 1 97 ? 12.547 5.583 -18.676 1.00 97.94 97 LEU A C 1
ATOM 768 O O . LEU A 1 97 ? 12.229 5.564 -17.486 1.00 97.94 97 LEU A O 1
ATOM 772 N N . ASP A 1 98 ? 11.727 6.037 -19.620 1.00 97.69 98 ASP A N 1
ATOM 773 C CA . ASP A 1 98 ? 10.387 6.545 -19.316 1.00 97.69 98 ASP A CA 1
ATOM 774 C C . ASP A 1 98 ? 9.466 5.428 -18.811 1.00 97.69 98 ASP A C 1
ATOM 776 O O . ASP A 1 98 ? 8.793 5.591 -17.791 1.00 97.69 98 ASP A O 1
ATOM 780 N N . MET A 1 99 ? 9.511 4.248 -19.436 1.00 97.56 99 MET A N 1
ATOM 781 C CA . MET A 1 99 ? 8.793 3.059 -18.967 1.00 97.56 99 MET A CA 1
ATOM 782 C C . MET A 1 99 ? 9.228 2.640 -17.561 1.00 97.56 99 MET A C 1
ATOM 784 O O . MET A 1 99 ? 8.394 2.257 -16.734 1.00 97.56 99 MET A O 1
ATOM 788 N N . LYS A 1 100 ? 10.528 2.730 -17.266 1.00 97.94 100 LYS A N 1
ATOM 789 C CA . LYS A 1 100 ? 11.073 2.444 -15.938 1.00 97.94 100 LYS A CA 1
ATOM 790 C C . LYS A 1 100 ? 10.550 3.433 -14.894 1.00 97.94 100 LYS A C 1
ATOM 792 O O . LYS A 1 100 ? 10.038 2.988 -13.869 1.00 97.94 100 LYS A O 1
ATOM 797 N N . ARG A 1 101 ? 10.597 4.742 -15.170 1.00 98.19 101 ARG A N 1
ATOM 798 C CA . ARG A 1 101 ? 10.045 5.775 -14.270 1.00 98.19 101 ARG A CA 1
ATOM 799 C C . ARG A 1 101 ? 8.549 5.578 -14.032 1.00 98.19 101 ARG A C 1
ATOM 801 O O . ARG A 1 101 ? 8.093 5.677 -12.897 1.00 98.19 101 ARG A O 1
ATOM 808 N N . GLU A 1 102 ? 7.793 5.265 -15.081 1.00 98.00 102 GLU A N 1
ATOM 809 C CA . GLU A 1 102 ? 6.350 5.042 -14.987 1.00 98.00 102 GLU A CA 1
ATOM 810 C C . GLU A 1 102 ? 6.008 3.816 -14.133 1.00 98.00 102 GLU A C 1
ATOM 812 O O . GLU A 1 102 ? 5.098 3.859 -13.301 1.00 98.00 102 GLU A O 1
ATOM 817 N N . LYS A 1 103 ? 6.754 2.721 -14.312 1.00 98.00 103 LYS A N 1
ATOM 818 C CA . LYS A 1 103 ? 6.607 1.515 -13.495 1.00 98.00 103 LYS A CA 1
ATOM 819 C C . LYS A 1 103 ? 6.909 1.808 -12.028 1.00 98.00 103 LYS A C 1
ATOM 821 O O . LYS A 1 103 ? 6.122 1.415 -11.171 1.00 98.00 103 LYS A O 1
ATOM 826 N N . ASP A 1 104 ? 8.004 2.512 -11.755 1.00 98.00 104 ASP A N 1
ATOM 827 C CA . ASP A 1 104 ? 8.424 2.834 -10.389 1.00 98.00 104 ASP A CA 1
ATOM 828 C C . ASP A 1 104 ? 7.402 3.760 -9.701 1.00 98.00 104 ASP A C 1
ATOM 830 O O . ASP A 1 104 ? 7.065 3.551 -8.536 1.00 98.00 104 ASP A O 1
ATOM 834 N N . ARG A 1 105 ? 6.812 4.712 -10.441 1.00 98.19 105 ARG A N 1
ATOM 835 C CA . ARG A 1 105 ? 5.711 5.561 -9.955 1.00 98.19 105 ARG A CA 1
ATOM 836 C C . ARG A 1 105 ? 4.483 4.741 -9.555 1.00 98.19 105 ARG A C 1
ATOM 838 O O . ARG A 1 105 ? 3.971 4.910 -8.452 1.00 98.19 105 ARG A O 1
ATOM 845 N N . LYS A 1 106 ? 4.026 3.839 -10.430 1.00 98.19 106 LYS A N 1
ATOM 846 C CA . LYS A 1 106 ? 2.870 2.965 -10.155 1.00 98.19 106 LYS A CA 1
ATOM 847 C C . LYS A 1 106 ? 3.134 2.005 -9.000 1.00 98.19 106 LYS A C 1
ATOM 849 O O . LYS A 1 106 ? 2.237 1.732 -8.208 1.00 98.19 106 LYS A O 1
ATOM 854 N N . GLU A 1 107 ? 4.354 1.485 -8.901 1.00 98.12 107 GLU A N 1
ATOM 855 C CA . GLU A 1 107 ? 4.752 0.615 -7.798 1.00 98.12 107 GLU A CA 1
ATOM 856 C C . GLU A 1 107 ? 4.719 1.364 -6.461 1.00 98.12 107 GLU A C 1
ATOM 858 O O . GLU A 1 107 ? 4.212 0.831 -5.474 1.00 98.12 107 GLU A O 1
ATOM 863 N N . PHE A 1 108 ? 5.213 2.602 -6.431 1.00 98.25 108 PHE A N 1
ATOM 864 C CA . PHE A 1 108 ? 5.170 3.442 -5.240 1.00 98.25 108 PHE A CA 1
ATOM 865 C C . PHE A 1 108 ? 3.732 3.758 -4.810 1.00 98.25 108 PHE A C 1
ATOM 867 O O . PHE A 1 108 ? 3.373 3.518 -3.659 1.00 98.25 108 PHE A O 1
ATOM 874 N N . GLU A 1 109 ? 2.882 4.193 -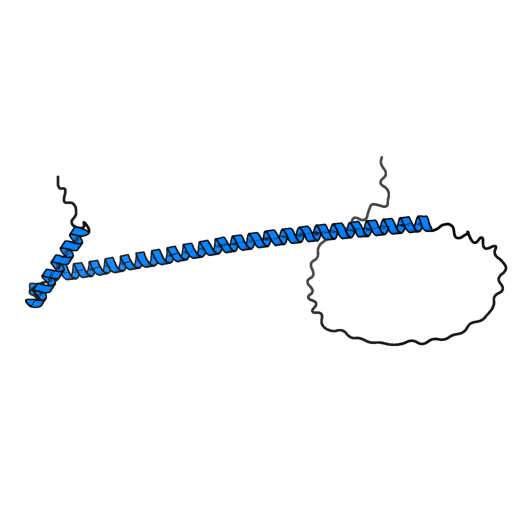5.743 1.00 98.19 109 GLU A N 1
ATOM 875 C CA . GLU A 1 109 ? 1.469 4.479 -5.466 1.00 98.19 109 GLU A CA 1
ATOM 876 C C . GLU A 1 109 ? 0.733 3.244 -4.923 1.00 98.19 109 GLU A C 1
ATOM 878 O O . GLU A 1 109 ? -0.011 3.323 -3.941 1.00 98.19 109 GLU A O 1
ATOM 883 N N . LEU A 1 110 ? 0.978 2.069 -5.511 1.00 98.38 110 LEU A N 1
ATOM 884 C CA . LEU A 1 110 ? 0.394 0.822 -5.030 1.00 98.38 110 LEU A CA 1
ATOM 885 C C . LEU A 1 110 ? 0.860 0.492 -3.604 1.00 98.38 110 LEU A C 1
ATOM 887 O O . LEU A 1 110 ? 0.044 0.090 -2.773 1.00 98.38 110 LEU A O 1
ATOM 891 N N . ARG A 1 111 ? 2.151 0.676 -3.302 1.00 98.19 111 ARG A N 1
ATOM 892 C CA . ARG A 1 111 ? 2.705 0.454 -1.956 1.00 98.19 111 ARG A CA 1
ATOM 893 C C . ARG A 1 111 ? 2.063 1.380 -0.923 1.00 98.19 111 ARG A C 1
ATOM 895 O O . ARG A 1 111 ? 1.697 0.904 0.151 1.00 98.19 111 ARG A O 1
ATOM 902 N N . GLU A 1 112 ? 1.870 2.658 -1.245 1.00 98.19 112 GLU A N 1
ATOM 903 C CA . GLU A 1 112 ? 1.181 3.604 -0.357 1.00 98.19 112 GLU A CA 1
ATOM 904 C C . GLU A 1 112 ? -0.276 3.202 -0.109 1.00 98.19 112 GLU A C 1
ATOM 906 O O . GLU A 1 112 ? -0.730 3.178 1.038 1.00 98.19 112 GLU A O 1
ATOM 911 N N . GLN A 1 113 ? -1.011 2.827 -1.161 1.00 98.19 113 GLN A N 1
ATOM 912 C CA . GLN A 1 113 ? -2.400 2.384 -1.021 1.00 98.19 113 GLN A CA 1
ATOM 913 C C . GLN A 1 113 ? -2.523 1.123 -0.161 1.00 98.19 113 GLN A C 1
ATOM 915 O O . GLN A 1 113 ? -3.432 1.031 0.669 1.00 98.19 113 GLN A O 1
ATOM 920 N N . VAL A 1 114 ? -1.621 0.155 -0.345 1.00 98.31 114 VAL A N 1
ATOM 921 C CA . VAL A 1 114 ? -1.584 -1.074 0.459 1.00 98.31 114 VAL A CA 1
ATOM 922 C C . VAL A 1 114 ? -1.295 -0.744 1.920 1.00 98.31 114 VAL A C 1
ATOM 924 O O . VAL A 1 114 ? -2.052 -1.174 2.787 1.00 98.31 114 VAL A O 1
ATOM 927 N N . MET A 1 115 ? -0.274 0.072 2.194 1.00 98.19 115 MET A N 1
ATOM 928 C CA . MET A 1 115 ? 0.080 0.470 3.558 1.00 98.19 115 MET A CA 1
ATOM 929 C C . MET A 1 115 ? -1.079 1.192 4.254 1.00 98.19 115 MET A C 1
ATOM 931 O O . MET A 1 115 ? -1.428 0.858 5.385 1.00 98.19 115 MET A O 1
ATOM 935 N N . LYS A 1 116 ? -1.730 2.135 3.565 1.00 98.25 116 LYS A N 1
ATOM 936 C CA . LYS A 1 116 ? -2.878 2.872 4.106 1.00 98.25 116 LYS A CA 1
ATOM 937 C C . LYS A 1 116 ? -4.043 1.943 4.453 1.00 98.25 116 LYS A C 1
ATOM 939 O O . LYS A 1 116 ? -4.596 2.044 5.546 1.00 98.25 116 LYS A O 1
ATOM 944 N N . LYS A 1 117 ? -4.396 1.019 3.552 1.00 98.19 117 LYS A N 1
ATOM 945 C CA . LYS A 1 117 ? -5.463 0.035 3.799 1.00 98.19 117 LYS A CA 1
ATOM 946 C C . LYS A 1 117 ? -5.105 -0.928 4.926 1.00 98.19 117 LYS A C 1
ATOM 948 O O . LYS A 1 117 ? -5.976 -1.293 5.707 1.00 98.19 117 LYS A O 1
ATOM 953 N N . GLU A 1 118 ? -3.845 -1.337 5.029 1.00 97.88 118 GLU A N 1
ATOM 954 C CA . GLU A 1 118 ? -3.390 -2.219 6.103 1.00 97.88 118 GLU A CA 1
ATOM 955 C C . GLU A 1 118 ? -3.517 -1.546 7.476 1.00 97.88 118 GLU A C 1
ATOM 957 O O . GLU A 1 118 ? -4.032 -2.161 8.410 1.00 97.88 118 GLU A O 1
ATOM 962 N N . ILE A 1 119 ? -3.102 -0.281 7.591 1.00 98.12 119 ILE A N 1
ATOM 963 C CA . ILE A 1 119 ? -3.255 0.503 8.824 1.00 98.12 119 ILE A CA 1
ATOM 964 C C . ILE A 1 119 ? -4.739 0.656 9.170 1.00 98.12 119 ILE A C 1
ATOM 966 O O . ILE A 1 119 ? -5.138 0.325 10.283 1.00 98.12 119 ILE A O 1
ATOM 970 N N . GLU A 1 120 ? -5.574 1.052 8.207 1.00 98.06 120 GLU A N 1
ATOM 971 C CA . GLU A 1 120 ? -7.016 1.217 8.420 1.00 98.06 120 GLU A CA 1
ATOM 972 C C . GLU A 1 120 ? -7.685 -0.085 8.895 1.00 98.06 120 GLU A C 1
ATOM 974 O O . GLU A 1 120 ? -8.526 -0.074 9.797 1.00 98.06 120 GLU A O 1
ATOM 979 N N . LEU A 1 121 ? -7.312 -1.230 8.315 1.00 98.06 121 LEU A N 1
ATOM 980 C CA . LEU A 1 121 ? -7.831 -2.532 8.734 1.00 98.06 121 LEU A CA 1
ATOM 981 C C . LEU A 1 121 ? -7.366 -2.906 10.143 1.00 98.06 121 LEU A C 1
ATOM 983 O O . LEU A 1 121 ? -8.176 -3.404 10.927 1.00 98.06 121 LEU A O 1
ATOM 987 N N . LYS A 1 122 ? -6.100 -2.643 10.487 1.00 97.75 122 LYS A N 1
ATOM 988 C CA . LYS A 1 122 ? -5.573 -2.878 11.839 1.00 97.75 122 LYS A CA 1
ATOM 989 C C . LYS A 1 122 ? -6.293 -2.018 12.874 1.00 97.75 122 LYS A C 1
ATOM 991 O O . LYS A 1 122 ? -6.732 -2.552 13.890 1.00 97.75 122 LYS A O 1
ATOM 996 N N . GLU A 1 123 ? -6.495 -0.735 12.593 1.00 97.94 123 GLU A N 1
ATOM 997 C CA . GLU A 1 123 ? -7.223 0.182 13.475 1.00 97.94 123 GLU A CA 1
ATOM 998 C C . GLU A 1 123 ? -8.687 -0.235 13.650 1.00 97.94 123 GLU A C 1
ATOM 1000 O O . GLU A 1 123 ? -9.188 -0.289 14.774 1.00 97.94 123 GLU A O 1
ATOM 1005 N N . LYS A 1 124 ? -9.383 -0.597 12.563 1.00 97.50 124 LYS A N 1
ATOM 1006 C CA . LYS A 1 124 ? -10.769 -1.090 12.641 1.00 97.50 124 LYS A CA 1
ATOM 1007 C C . LYS A 1 124 ? -10.869 -2.388 13.438 1.00 97.50 124 LYS A C 1
ATOM 1009 O O . LYS A 1 124 ? -11.771 -2.519 14.265 1.00 97.50 124 LYS A O 1
ATOM 1014 N N . ALA A 1 125 ? -9.954 -3.330 13.214 1.00 97.31 125 ALA A N 1
ATOM 1015 C CA . ALA A 1 125 ? -9.919 -4.593 13.943 1.00 97.31 125 ALA A CA 1
ATOM 1016 C C . ALA A 1 125 ? -9.640 -4.375 15.438 1.00 97.31 125 ALA A C 1
ATOM 1018 O O . ALA A 1 125 ? -10.324 -4.955 16.284 1.00 97.31 125 ALA A O 1
ATOM 1019 N N . GLN A 1 126 ? -8.690 -3.498 15.771 1.00 97.56 126 GLN A N 1
ATOM 1020 C CA . GLN A 1 126 ? -8.394 -3.128 17.151 1.00 97.56 126 GLN A CA 1
ATOM 1021 C C . GLN A 1 126 ? -9.598 -2.458 17.818 1.00 97.56 126 GLN A C 1
ATOM 1023 O O . GLN A 1 126 ? -10.024 -2.896 18.885 1.00 97.56 126 GLN A O 1
ATOM 1028 N N . LYS A 1 127 ? -10.211 -1.467 17.163 1.00 97.06 127 LYS A N 1
ATOM 1029 C CA . LYS A 1 127 ? -11.393 -0.767 17.678 1.00 97.06 127 LYS A CA 1
ATOM 1030 C C . LYS A 1 127 ? -12.562 -1.718 17.926 1.00 97.06 127 LYS A C 1
ATOM 1032 O O . LYS A 1 127 ? -13.270 -1.579 18.921 1.00 97.06 127 LYS A O 1
ATOM 1037 N N . LEU A 1 128 ? -12.773 -2.696 17.043 1.00 96.19 128 LEU A N 1
ATOM 1038 C CA . LEU A 1 128 ? -13.811 -3.708 17.230 1.00 96.19 128 LEU A CA 1
ATOM 1039 C C . LEU A 1 128 ? -13.513 -4.600 18.442 1.00 96.19 128 LEU A C 1
ATOM 1041 O O . LEU A 1 128 ? -14.415 -4.867 19.235 1.00 96.19 128 LEU A O 1
ATOM 1045 N N . ARG A 1 129 ? -12.252 -5.015 18.618 1.00 96.50 129 ARG A N 1
ATOM 1046 C CA . ARG A 1 129 ? -11.813 -5.804 19.777 1.00 96.50 129 ARG A CA 1
ATOM 1047 C C . ARG A 1 129 ? -11.993 -5.038 21.086 1.00 96.50 129 ARG A C 1
ATOM 1049 O O . ARG A 1 129 ? -12.549 -5.590 22.030 1.00 96.50 129 ARG A O 1
ATOM 1056 N N . GLU A 1 130 ? -11.567 -3.781 21.137 1.00 96.56 130 GLU A N 1
ATOM 1057 C CA . GLU A 1 130 ? -11.734 -2.915 22.309 1.00 96.56 130 GLU A CA 1
ATOM 1058 C C . GLU A 1 130 ? -13.214 -2.681 22.620 1.00 96.56 130 GLU A C 1
ATOM 1060 O O . GLU A 1 130 ? -13.621 -2.776 23.776 1.00 96.56 130 GLU A O 1
ATOM 1065 N N . ARG A 1 131 ? -14.051 -2.459 21.596 1.00 94.69 131 ARG A N 1
ATOM 1066 C CA . ARG A 1 131 ? -15.500 -2.324 21.784 1.00 94.69 131 ARG A CA 1
ATOM 1067 C C . ARG A 1 131 ? -16.111 -3.605 22.345 1.00 94.69 131 ARG A C 1
ATOM 1069 O O . ARG A 1 131 ? -16.905 -3.524 23.273 1.00 94.69 131 ARG A O 1
ATOM 1076 N N . ALA A 1 132 ? -15.730 -4.774 21.832 1.00 94.94 132 ALA A N 1
ATOM 1077 C CA . ALA A 1 132 ? -16.214 -6.055 22.343 1.00 94.94 132 ALA A CA 1
ATOM 1078 C C . ALA A 1 132 ? -15.784 -6.300 23.802 1.00 94.94 132 ALA A C 1
ATOM 1080 O O . ALA A 1 132 ? -16.602 -6.706 24.622 1.00 94.94 132 ALA A O 1
ATOM 1081 N N . GLN A 1 133 ? -14.532 -5.988 24.153 1.00 96.06 133 GLN A N 1
ATOM 1082 C CA . GLN A 1 133 ? -14.045 -6.090 25.533 1.00 96.06 133 GLN A CA 1
ATOM 1083 C C . GLN A 1 133 ? -14.765 -5.117 26.467 1.00 96.06 133 GLN A C 1
ATOM 1085 O O . GLN A 1 133 ? -15.200 -5.506 27.548 1.00 96.06 133 GLN A O 1
ATOM 1090 N N . ARG A 1 134 ? -14.953 -3.865 26.035 1.00 95.06 134 ARG A N 1
ATOM 1091 C CA . ARG A 1 134 ? -15.724 -2.870 26.784 1.00 95.06 134 ARG A CA 1
ATOM 1092 C C . ARG A 1 134 ? -17.154 -3.348 27.018 1.00 95.06 134 ARG A C 1
ATOM 1094 O O . ARG A 1 134 ? -17.646 -3.217 28.129 1.00 95.06 134 ARG A O 1
ATOM 1101 N N . ARG A 1 135 ? -17.805 -3.940 26.013 1.00 93.06 135 ARG A N 1
ATOM 1102 C CA . ARG A 1 135 ? -19.148 -4.527 26.156 1.00 93.06 135 ARG A CA 1
ATOM 1103 C C . ARG A 1 135 ? -19.191 -5.639 27.191 1.00 93.06 135 ARG A C 1
ATOM 1105 O O . ARG A 1 135 ? -20.070 -5.623 28.043 1.00 93.06 135 ARG A O 1
ATOM 1112 N N . GLN A 1 136 ? -18.233 -6.558 27.135 1.00 95.50 136 GLN A N 1
ATOM 1113 C CA . GLN A 1 136 ? -18.132 -7.652 28.097 1.00 95.50 136 GLN A CA 1
ATOM 1114 C C . GLN A 1 136 ? -17.936 -7.128 29.528 1.00 95.50 136 GLN A C 1
ATOM 1116 O O . GLN A 1 136 ? -18.545 -7.634 30.467 1.00 95.50 136 GLN A O 1
ATOM 1121 N N . GLU A 1 137 ? -17.118 -6.089 29.701 1.00 96.00 137 GLU A N 1
ATOM 1122 C CA . GLU A 1 137 ? -16.914 -5.444 30.998 1.00 96.00 137 GLU A CA 1
ATOM 1123 C C . GLU A 1 137 ? -18.178 -4.732 31.495 1.00 96.00 137 GLU A C 1
ATOM 1125 O O . GLU A 1 137 ? -18.554 -4.871 32.656 1.00 96.00 137 GLU A O 1
ATOM 1130 N N . GLN A 1 138 ? -18.871 -4.011 30.612 1.00 95.50 138 GLN A N 1
ATOM 1131 C CA . GLN A 1 138 ? -20.144 -3.371 30.939 1.00 95.50 138 GLN A CA 1
ATOM 1132 C C . GLN A 1 138 ? -21.185 -4.403 31.378 1.00 95.50 138 GLN A C 1
ATOM 1134 O O . GLN A 1 138 ? -21.846 -4.208 32.391 1.00 95.50 138 GLN A O 1
ATOM 1139 N N . GLU A 1 139 ? -21.297 -5.524 30.666 1.00 94.94 139 GLU A N 1
ATOM 1140 C CA . GLU A 1 139 ? -22.185 -6.626 31.038 1.00 94.94 139 GLU A CA 1
ATOM 1141 C C . GLU A 1 139 ? -21.806 -7.228 32.399 1.00 94.94 139 GLU A C 1
ATOM 1143 O O . GLU A 1 139 ? -22.677 -7.460 33.238 1.00 94.94 139 GLU A O 1
ATOM 1148 N N . ARG A 1 140 ? -20.506 -7.407 32.666 1.00 96.38 140 ARG A N 1
ATOM 1149 C CA . ARG A 1 140 ? -20.011 -7.857 33.975 1.00 96.38 140 ARG A CA 1
ATOM 1150 C C . ARG A 1 140 ? -20.441 -6.914 35.101 1.00 96.38 140 ARG A C 1
ATOM 1152 O O . ARG A 1 140 ? -20.903 -7.387 36.135 1.00 96.38 140 ARG A O 1
ATOM 1159 N N . ILE A 1 141 ? -20.312 -5.602 34.900 1.00 95.69 141 ILE A N 1
ATOM 1160 C CA . ILE A 1 141 ? -20.712 -4.574 35.876 1.00 95.69 141 ILE A CA 1
ATOM 1161 C C . ILE A 1 141 ? -22.234 -4.559 36.074 1.00 95.69 141 ILE A C 1
ATOM 1163 O O . ILE A 1 141 ? -22.711 -4.478 37.208 1.00 95.69 141 ILE A O 1
ATOM 1167 N N . MET A 1 142 ? -23.004 -4.656 34.990 1.00 95.06 142 MET A N 1
ATOM 1168 C CA . MET A 1 142 ? -24.470 -4.683 35.036 1.00 95.06 142 MET A CA 1
ATOM 1169 C C . MET A 1 142 ? -25.007 -5.920 35.764 1.00 95.06 142 MET A C 1
ATOM 1171 O O . MET A 1 142 ? -26.004 -5.824 36.472 1.00 95.06 142 MET A O 1
ATOM 1175 N N . ASN A 1 143 ? -24.319 -7.058 35.649 1.00 94.81 143 ASN A N 1
ATOM 1176 C CA . ASN A 1 143 ? -24.714 -8.321 36.275 1.00 94.81 143 ASN A CA 1
ATOM 1177 C C . ASN A 1 143 ? -24.135 -8.525 37.689 1.00 94.81 143 ASN A C 1
ATOM 1179 O O . ASN A 1 143 ? -24.325 -9.588 38.286 1.00 94.81 143 ASN A O 1
ATOM 1183 N N . GLN A 1 144 ? -23.419 -7.541 38.243 1.00 95.38 144 GLN A N 1
ATOM 1184 C CA . GLN A 1 144 ? -22.844 -7.641 39.582 1.00 95.38 144 GLN A CA 1
ATOM 1185 C C . GLN A 1 144 ? -23.939 -7.609 40.662 1.00 95.38 144 GLN A C 1
ATOM 1187 O O . GLN A 1 144 ? -24.715 -6.662 40.765 1.00 95.38 144 GLN A O 1
ATOM 1192 N N . ASP A 1 145 ? -23.947 -8.619 41.534 1.00 94.50 145 ASP A N 1
ATOM 1193 C CA . ASP A 1 145 ? -24.851 -8.683 42.686 1.00 94.50 145 ASP A CA 1
ATOM 1194 C C . ASP A 1 145 ? -24.435 -7.673 43.771 1.00 94.50 145 ASP A C 1
ATOM 1196 O O . ASP A 1 145 ? -23.472 -7.878 44.519 1.00 94.50 145 ASP A O 1
ATOM 1200 N N . LEU A 1 146 ? -25.181 -6.570 43.853 1.00 93.38 146 LEU A N 1
ATOM 1201 C CA . LEU A 1 146 ? -24.922 -5.453 44.762 1.00 93.38 146 LEU A CA 1
ATOM 1202 C C . LEU A 1 146 ? -25.173 -5.787 46.239 1.00 93.38 146 LEU A C 1
ATOM 1204 O O . LEU A 1 146 ? -24.648 -5.103 47.127 1.00 93.38 146 LEU A O 1
ATOM 1208 N N . THR A 1 147 ? -25.956 -6.831 46.528 1.00 93.62 147 THR A N 1
ATOM 1209 C CA . THR A 1 147 ? -26.284 -7.222 47.909 1.00 93.62 147 THR A CA 1
ATOM 1210 C C . THR A 1 147 ? -25.061 -7.750 48.653 1.00 93.62 147 THR A C 1
ATOM 1212 O O . THR A 1 147 ? -24.954 -7.582 49.867 1.00 93.62 147 THR A O 1
ATOM 1215 N N . LYS A 1 148 ? -24.095 -8.297 47.908 1.00 94.06 148 LYS A N 1
ATOM 1216 C CA . LYS A 1 148 ? -22.832 -8.848 48.415 1.00 94.06 148 LYS A CA 1
ATOM 1217 C C . LYS A 1 148 ? -21.730 -7.804 48.590 1.00 94.06 148 LYS A C 1
ATOM 1219 O O . LYS A 1 148 ? -20.653 -8.133 49.081 1.00 94.06 148 LYS A O 1
ATOM 1224 N N . LEU A 1 149 ? -21.975 -6.561 48.178 1.00 94.69 149 LEU A N 1
ATOM 1225 C CA . LEU A 1 149 ? -21.003 -5.474 48.247 1.00 94.69 149 LEU A CA 1
ATOM 1226 C C . LEU A 1 149 ? -21.225 -4.607 49.489 1.00 94.69 149 LEU A C 1
ATOM 1228 O O . LEU A 1 149 ? -22.353 -4.429 49.957 1.00 94.69 149 LEU A O 1
ATOM 1232 N N . SER A 1 150 ? -20.133 -4.027 49.995 1.00 96.38 150 SER A N 1
ATOM 1233 C CA . SER A 1 150 ? -20.195 -3.021 51.056 1.00 96.38 150 SER A CA 1
ATOM 1234 C C . SER A 1 150 ? -20.890 -1.746 50.555 1.00 96.38 150 SER A C 1
ATOM 1236 O O . SER A 1 150 ? -20.863 -1.475 49.351 1.00 96.38 150 SER A O 1
ATOM 1238 N N . PRO A 1 151 ? -21.481 -0.925 51.443 1.00 96.06 151 PRO A N 1
ATOM 1239 C CA . PRO A 1 151 ? -22.248 0.255 51.034 1.00 96.06 151 PRO A CA 1
ATOM 1240 C C . PRO A 1 151 ? -21.486 1.210 50.103 1.00 96.06 151 PRO A C 1
ATOM 1242 O O . PRO A 1 151 ? -22.033 1.661 49.101 1.00 96.06 151 PRO A O 1
ATOM 1245 N N . ASN A 1 152 ? -20.199 1.453 50.372 1.00 94.56 152 ASN A N 1
ATOM 1246 C CA . ASN A 1 152 ? -19.380 2.351 49.552 1.00 94.56 152 ASN A CA 1
ATOM 1247 C C . ASN A 1 152 ? -19.111 1.793 48.145 1.00 94.56 152 ASN A C 1
ATOM 1249 O O . ASN A 1 152 ? -19.118 2.545 47.175 1.00 94.56 152 ASN A O 1
ATOM 1253 N N . VAL A 1 153 ? -18.878 0.482 48.024 1.00 94.88 153 VAL A N 1
ATOM 1254 C CA . VAL A 1 153 ? -18.631 -0.168 46.725 1.00 94.88 153 VAL A CA 1
ATOM 1255 C C . VAL A 1 153 ? -19.938 -0.334 45.949 1.00 94.88 153 VAL A C 1
ATOM 1257 O O . VAL A 1 153 ? -19.958 -0.216 44.730 1.00 94.88 153 VAL A O 1
ATOM 1260 N N . ARG A 1 154 ? -21.054 -0.556 46.646 1.00 96.19 154 ARG A N 1
ATOM 1261 C CA . ARG A 1 154 ? -22.383 -0.573 46.034 1.00 96.19 154 ARG A CA 1
ATOM 1262 C C . ARG A 1 154 ? -22.695 0.758 45.352 1.00 96.19 154 ARG A C 1
ATOM 1264 O O . ARG A 1 154 ? -23.034 0.754 44.175 1.00 96.19 154 ARG A O 1
ATOM 1271 N N . ALA A 1 155 ? -22.510 1.873 46.060 1.00 95.44 155 ALA A N 1
ATOM 1272 C CA . ALA A 1 155 ? -22.778 3.201 45.515 1.00 95.44 155 ALA A CA 1
ATOM 1273 C C . ALA A 1 155 ? -21.949 3.495 44.250 1.00 95.44 155 ALA A C 1
ATOM 1275 O O . ALA A 1 155 ? -22.456 4.090 43.303 1.00 95.44 155 ALA A O 1
ATOM 1276 N N . SER A 1 156 ? -20.686 3.049 44.189 1.00 95.12 156 SER A N 1
ATOM 1277 C CA . SER A 1 156 ? -19.871 3.230 42.980 1.00 95.12 156 SER A CA 1
ATOM 1278 C C . SER A 1 156 ? -20.351 2.371 41.808 1.00 95.12 156 SER A C 1
ATOM 1280 O O . SER A 1 156 ? -20.402 2.865 40.683 1.00 95.12 156 SER A O 1
ATOM 1282 N N . TYR A 1 157 ? -20.758 1.123 42.052 1.00 96.25 157 TYR A N 1
ATOM 1283 C CA . TYR A 1 157 ? -21.349 0.274 41.014 1.00 96.25 157 TYR A CA 1
ATOM 1284 C C . TYR A 1 157 ? -22.673 0.829 40.486 1.00 96.25 157 TYR A C 1
ATOM 1286 O O . TYR A 1 157 ? -22.866 0.831 39.277 1.00 96.25 157 TYR A O 1
ATOM 1294 N N . GLU A 1 158 ? -23.550 1.352 41.345 1.00 95.25 158 GLU A N 1
ATOM 1295 C CA . GLU A 1 158 ? -24.802 2.000 40.923 1.00 95.25 158 GLU A CA 1
ATOM 1296 C C . GLU A 1 158 ? -24.529 3.195 39.991 1.00 95.25 158 GLU A C 1
ATOM 1298 O O . GLU A 1 158 ? -25.191 3.353 38.963 1.00 95.25 158 GLU A O 1
ATOM 1303 N N . ILE A 1 159 ? -23.494 3.993 40.289 1.00 96.56 159 ILE A N 1
ATOM 1304 C CA . ILE A 1 159 ? -23.040 5.084 39.412 1.00 96.56 159 ILE A CA 1
ATOM 1305 C C . ILE A 1 159 ? -22.557 4.536 38.063 1.00 96.56 159 ILE A C 1
ATOM 1307 O O . ILE A 1 159 ? -22.957 5.054 37.018 1.00 96.56 159 ILE A O 1
ATOM 1311 N N . PHE A 1 160 ? -21.719 3.494 38.059 1.00 96.06 160 PHE A N 1
ATOM 1312 C CA . PHE A 1 160 ? -21.228 2.895 36.815 1.00 96.06 160 PHE A CA 1
ATOM 1313 C C . PHE A 1 160 ? -22.359 2.286 35.985 1.00 96.06 160 PHE A C 1
ATOM 1315 O O . PHE A 1 160 ? -22.417 2.526 34.783 1.00 96.06 160 PHE A O 1
ATOM 1322 N N . GLN A 1 161 ? -23.295 1.569 36.606 1.00 96.56 161 GLN A N 1
ATOM 1323 C CA . GLN A 1 161 ? -24.472 1.015 35.935 1.00 96.56 161 GLN A CA 1
ATOM 1324 C C . GLN A 1 161 ? -25.316 2.125 35.294 1.00 96.56 161 GLN A C 1
ATOM 1326 O O . GLN A 1 161 ? -25.681 2.019 34.125 1.00 96.56 161 GLN A O 1
ATOM 1331 N N . GLY A 1 162 ? -25.545 3.239 35.998 1.00 96.06 162 GLY A N 1
ATOM 1332 C CA . GLY A 1 162 ? -26.237 4.403 35.436 1.00 96.06 162 GLY A CA 1
ATOM 1333 C C . GLY A 1 162 ? -25.510 5.024 34.235 1.00 96.06 162 GLY A C 1
ATOM 1334 O O . GLY A 1 162 ? -26.139 5.360 33.230 1.00 96.06 162 GLY A O 1
ATOM 1335 N N . GLN A 1 163 ? -24.180 5.140 34.297 1.00 96.25 163 GLN A N 1
ATOM 1336 C CA . GLN A 1 163 ? -23.369 5.622 33.171 1.00 96.25 163 GLN A CA 1
ATOM 1337 C C . GLN A 1 163 ? -23.446 4.680 31.962 1.00 96.25 163 GLN A C 1
ATOM 1339 O O . GLN A 1 163 ? -23.585 5.150 30.833 1.00 96.25 163 GLN A O 1
ATOM 1344 N N . ILE A 1 164 ? -23.398 3.367 32.199 1.00 95.56 164 ILE A N 1
ATOM 1345 C CA . ILE A 1 164 ? -23.511 2.337 31.162 1.00 95.56 164 ILE A CA 1
ATOM 1346 C C . ILE A 1 164 ? -24.880 2.402 30.487 1.00 95.56 164 ILE A C 1
ATOM 1348 O O . ILE A 1 164 ? -24.947 2.426 29.261 1.00 95.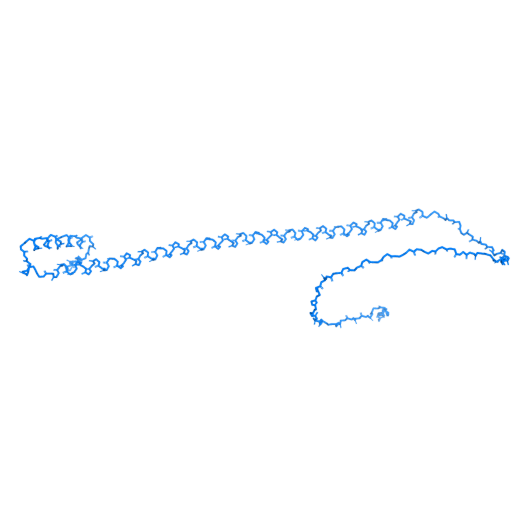56 164 ILE A O 1
ATOM 1352 N N . LEU A 1 165 ? -25.963 2.492 31.264 1.00 94.50 165 LEU A N 1
ATOM 1353 C CA . LEU A 1 165 ? -27.320 2.622 30.727 1.00 94.50 165 LEU A CA 1
ATOM 1354 C C . LEU A 1 165 ? -27.454 3.865 29.840 1.00 94.50 165 LEU A C 1
ATOM 1356 O O . LEU A 1 165 ? -27.967 3.768 28.728 1.00 94.50 165 LEU A O 1
ATOM 1360 N N . LYS A 1 166 ? -26.917 5.011 30.275 1.00 94.94 166 LYS A N 1
ATOM 1361 C 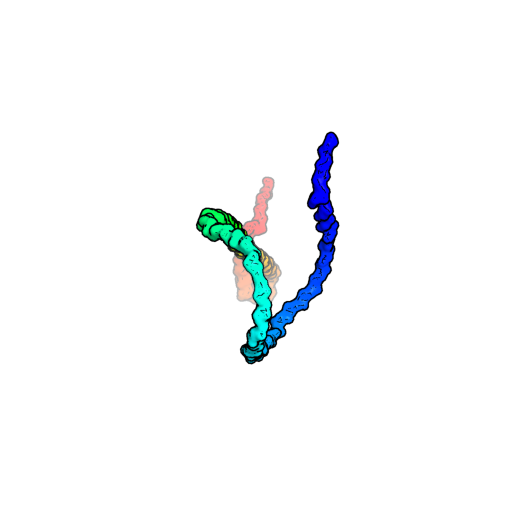CA . LYS A 1 166 ? -26.919 6.248 29.479 1.00 94.94 166 LYS A CA 1
ATOM 1362 C C . LYS A 1 166 ? -26.114 6.117 28.182 1.00 94.94 166 LYS A C 1
ATOM 1364 O O . LYS A 1 166 ? -26.525 6.617 27.134 1.00 94.94 166 LYS A O 1
ATOM 1369 N N . GLU A 1 167 ? -24.961 5.454 28.230 1.00 93.31 167 GLU A N 1
ATOM 1370 C CA . GLU A 1 167 ? -24.167 5.155 27.034 1.00 93.31 167 GLU A CA 1
ATOM 1371 C C . GLU A 1 167 ? -24.946 4.245 26.076 1.00 93.31 167 GLU A C 1
ATOM 1373 O O . GLU A 1 167 ? -24.980 4.500 24.874 1.00 93.31 167 GLU A O 1
ATOM 1378 N N . TRP A 1 168 ? -25.628 3.222 26.595 1.00 92.44 168 TRP A N 1
ATOM 1379 C CA . TRP A 1 168 ? -26.411 2.303 25.773 1.00 92.44 168 TRP A CA 1
ATOM 1380 C C . TRP A 1 168 ? -27.634 2.968 25.131 1.00 92.44 168 TRP A C 1
ATOM 1382 O O . TRP A 1 168 ? -27.981 2.653 23.991 1.00 92.44 168 TRP A O 1
ATOM 1392 N N . GLU A 1 169 ? -28.249 3.922 25.828 1.00 91.38 169 GLU A N 1
ATOM 1393 C CA . GLU A 1 169 ? -29.322 4.763 25.294 1.00 91.38 169 GLU A CA 1
ATOM 1394 C C . GLU A 1 169 ? -28.817 5.630 24.142 1.00 91.38 169 GLU A C 1
ATOM 1396 O O . GLU A 1 169 ? -29.417 5.658 23.070 1.00 91.38 169 GLU A O 1
ATOM 1401 N N . SER A 1 170 ? -27.649 6.246 24.326 1.00 90.56 170 SER A N 1
ATOM 1402 C CA . SER A 1 170 ? -26.997 7.075 23.307 1.00 90.56 170 SER A CA 1
ATOM 1403 C C . SER A 1 170 ? -26.614 6.277 22.052 1.00 90.56 170 SER A C 1
ATOM 1405 O O . SER A 1 170 ? -26.619 6.811 20.946 1.00 90.56 170 SER A O 1
ATOM 1407 N N . GLU A 1 171 ? -26.278 4.994 22.210 1.00 87.38 171 GLU A N 1
ATOM 1408 C CA . GLU A 1 171 ? -25.958 4.075 21.111 1.00 87.38 171 GLU A CA 1
ATOM 1409 C C . GLU A 1 171 ? -27.200 3.435 20.455 1.00 87.38 171 GLU A C 1
ATOM 1411 O O . GLU A 1 171 ? -27.048 2.678 19.495 1.00 87.38 171 GLU A O 1
ATOM 1416 N N . GLY A 1 172 ? -28.413 3.722 20.947 1.00 82.62 172 GLY A N 1
ATOM 1417 C CA . GLY A 1 172 ? -29.666 3.205 20.386 1.00 82.62 172 GLY A CA 1
ATOM 1418 C C . GLY A 1 172 ? -29.877 1.701 20.589 1.00 82.62 172 GLY A C 1
ATOM 1419 O O . GLY A 1 172 ? -30.484 1.045 19.746 1.00 82.62 172 GLY A O 1
ATOM 1420 N N . LEU A 1 173 ? -29.344 1.125 21.673 1.00 78.19 173 LEU A N 1
ATOM 1421 C CA . LEU A 1 173 ? -29.426 -0.324 21.934 1.00 78.19 173 LEU A CA 1
ATOM 1422 C C . LEU A 1 173 ? -30.693 -0.753 22.656 1.00 78.19 173 LEU A C 1
ATOM 1424 O O . LEU A 1 173 ? -31.021 -1.940 22.663 1.00 78.19 173 LEU A O 1
ATOM 1428 N N . PHE A 1 174 ? -31.400 0.190 23.268 1.00 72.88 174 PHE A N 1
ATOM 1429 C CA . PHE A 1 174 ? -32.768 -0.055 23.678 1.00 72.88 174 PHE A CA 1
ATOM 1430 C C . PHE A 1 174 ? -33.585 -0.044 22.395 1.00 72.88 174 PHE A C 1
ATOM 1432 O O . PHE A 1 174 ? -33.823 1.015 21.819 1.00 72.88 174 PHE A O 1
ATOM 1439 N N . GLY A 1 175 ? -33.894 -1.240 21.886 1.00 59.53 175 GLY A N 1
ATOM 1440 C CA . GLY A 1 175 ? -34.645 -1.402 20.649 1.00 59.53 175 GLY A CA 1
ATOM 1441 C C . GLY A 1 175 ? -35.854 -0.472 20.637 1.00 59.53 175 GLY A C 1
ATOM 1442 O O . GLY A 1 175 ? -36.511 -0.296 21.664 1.00 59.53 175 GLY A O 1
ATOM 1443 N N . ASN A 1 176 ? -36.133 0.133 19.481 1.00 56.41 176 ASN A N 1
ATOM 1444 C CA . ASN A 1 176 ? -37.370 0.873 19.276 1.00 56.41 176 ASN A CA 1
ATOM 1445 C C . ASN A 1 176 ? -38.533 -0.094 19.518 1.00 56.41 176 ASN A C 1
ATOM 1447 O O . ASN A 1 176 ? -38.951 -0.810 18.610 1.00 56.41 176 ASN A O 1
ATOM 1451 N N . ASN A 1 177 ? -39.064 -0.119 20.738 1.00 50.56 177 ASN A N 1
ATOM 1452 C CA . ASN A 1 177 ? -40.352 -0.717 21.045 1.00 50.56 177 ASN A CA 1
ATOM 1453 C C . ASN A 1 177 ? -41.440 0.198 20.465 1.00 50.56 177 ASN A C 1
ATOM 1455 O O . ASN A 1 177 ? -42.217 0.807 21.190 1.00 50.56 177 ASN A O 1
ATOM 1459 N N . MET A 1 178 ? -41.481 0.309 19.137 1.00 42.56 178 MET A N 1
ATOM 1460 C CA . MET A 1 178 ? -42.698 0.663 18.418 1.00 42.56 178 MET A CA 1
ATOM 1461 C C . MET A 1 178 ? -43.536 -0.617 18.353 1.00 42.56 178 MET A C 1
ATOM 1463 O O . MET A 1 178 ? -43.494 -1.364 17.379 1.00 42.56 178 MET A O 1
ATOM 1467 N N . GLN A 1 179 ? -44.228 -0.910 19.455 1.00 45.81 179 GLN A N 1
ATOM 1468 C CA . GLN A 1 179 ? -45.410 -1.766 19.446 1.00 45.81 179 GLN A CA 1
ATOM 1469 C C . GLN A 1 179 ? -46.584 -0.932 18.927 1.00 45.81 179 GLN A C 1
ATOM 1471 O O . GLN A 1 179 ? -46.986 0.007 19.612 1.00 45.81 179 GLN A O 1
ATOM 1476 N N . LEU A 1 180 ? -47.076 -1.254 17.726 1.00 38.84 180 LEU A N 1
ATOM 1477 C CA . LEU A 1 180 ? -48.468 -1.601 17.372 1.00 38.84 180 LEU A CA 1
ATOM 1478 C C . LEU A 1 180 ? -48.671 -1.543 15.852 1.00 38.84 180 LEU A C 1
ATOM 1480 O O . LEU A 1 180 ? -48.399 -0.480 15.254 1.00 38.84 180 LEU A O 1
#

Organism: NCBI:txid126358

pLDDT: mean 75.99, std 25.0, range [29.66, 98.38]

Mean predicted aligned error: 19.24 Å

Radius of gyration: 51.27 Å; Cα contacts (8 Å, |Δi|>4): 13; chains: 1; bounding box: 126×38×129 Å

Sequence (180 aa):
MIRNPKWCSKELTKRNVFNRQKFNNSNSPTIDESLPNLGDDPTASEGINSDEVVRPQGRKSCKEKKRKLNEENGVMNALNKLQCTLEKQVNVNLVDLDMKREKDRKEFELREQVMKKEIELKEKAQKLRERAQRRQEQERIMNQDLTKLSPNVRASYEIFQGQILKEWESEGLFGNNMQL

Solvent-accessible surface area (backbone atoms only — not comparable to full-atom values): 11639 Å² total; per-residue (Å²): 137,87,82,80,70,93,84,81,78,79,86,81,87,82,76,95,74,91,77,92,77,91,78,88,89,83,84,85,86,90,85,85,88,81,87,90,84,89,84,84,85,87,83,90,73,94,73,77,91,68,86,74,80,70,71,73,89,61,87,55,66,67,62,51,51,55,53,51,52,52,51,51,52,51,50,53,52,52,52,52,52,50,50,56,49,50,53,51,51,52,51,51,52,50,53,52,52,51,52,48,53,53,50,53,52,54,52,50,53,50,50,52,52,50,52,53,50,52,50,52,49,50,52,51,52,49,52,51,52,53,49,52,51,50,50,55,51,50,51,52,60,64,68,52,69,55,88,83,43,56,73,74,59,29,56,51,50,54,52,51,42,54,52,50,52,53,52,37,55,74,70,58,67,67,66,83,81,79,83,128

InterPro domains:
  IPR029466 No apical meristem-associated, C-terminal domain [PF14303] (4-164)